Protein AF-A0A1G4BSD9-F1 (afdb_monomer_lite)

InterPro domains:
  IPR000210 BTB/POZ domain [PF00651] (3-92)
  IPR000210 BTB/POZ domain [PS50097] (11-78)
  IPR000210 BTB/POZ domain [SM00225] (11-116)
  IPR011333 SKP1/BTB/POZ domain superfamily [G3DSA:3.30.710.10] (1-138)
  IPR011333 SKP1/BTB/POZ domain superfamily [SSF54695] (1-108)

Structure (mmCIF, N/CA/C/O backbone):
data_AF-A0A1G4BSD9-F1
#
_en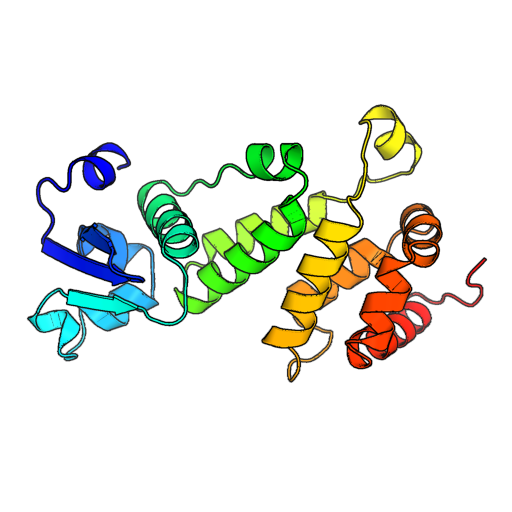try.id   AF-A0A1G4BSD9-F1
#
loop_
_atom_site.group_PDB
_atom_site.id
_atom_site.type_symbol
_atom_site.label_atom_id
_atom_site.label_alt_id
_atom_site.label_comp_id
_atom_site.label_asym_id
_atom_site.label_entity_id
_atom_site.label_seq_id
_atom_site.pdbx_PDB_ins_code
_atom_site.Cartn_x
_atom_site.Cartn_y
_atom_site.Cartn_z
_atom_site.occupancy
_atom_site.B_iso_or_equiv
_atom_site.auth_seq_id
_atom_site.auth_comp_id
_atom_site.auth_asym_id
_atom_site.auth_atom_id
_atom_site.pdbx_PDB_model_num
ATOM 1 N N . MET A 1 1 ? -21.141 1.748 6.789 1.00 79.69 1 MET A N 1
ATOM 2 C CA . MET A 1 1 ? -20.719 1.933 8.198 1.00 79.69 1 MET A CA 1
ATOM 3 C C . MET A 1 1 ? -19.874 3.198 8.429 1.00 79.69 1 MET A C 1
ATOM 5 O O . MET A 1 1 ? -19.519 3.467 9.568 1.00 79.69 1 MET A O 1
ATOM 9 N N . SER A 1 2 ? -19.626 4.048 7.419 1.00 85.25 2 SER A N 1
ATOM 10 C CA . SER A 1 2 ? -18.841 5.292 7.577 1.00 85.25 2 SER A CA 1
ATOM 11 C C . SER A 1 2 ? -19.393 6.268 8.628 1.00 85.25 2 SER A C 1
ATOM 13 O O . SER A 1 2 ? -18.622 6.965 9.279 1.00 85.25 2 SER A O 1
ATOM 15 N N . ARG A 1 3 ? -20.718 6.305 8.831 1.00 91.25 3 ARG A N 1
ATOM 16 C CA . ARG A 1 3 ? -21.355 7.108 9.892 1.00 91.25 3 ARG A CA 1
ATOM 17 C C . ARG A 1 3 ? -20.951 6.651 11.298 1.00 91.25 3 ARG A C 1
ATOM 19 O O . ARG A 1 3 ? -20.664 7.501 12.132 1.00 91.25 3 ARG A O 1
ATOM 26 N N . LEU A 1 4 ? -20.881 5.338 11.540 1.00 93.38 4 LEU A N 1
ATOM 27 C CA . LEU A 1 4 ? -20.472 4.781 12.835 1.00 93.38 4 LEU A CA 1
ATOM 28 C C . LEU A 1 4 ? -19.032 5.177 13.162 1.00 93.38 4 LEU A C 1
ATOM 30 O O . LEU A 1 4 ? -18.797 5.727 14.229 1.00 93.38 4 LEU A O 1
ATOM 34 N N . LEU A 1 5 ? -18.112 5.020 12.202 1.00 94.38 5 LEU A N 1
ATOM 35 C CA . LEU A 1 5 ? -16.714 5.437 12.354 1.00 94.38 5 LEU A CA 1
ATOM 36 C C . LEU A 1 5 ? -16.578 6.922 12.719 1.00 94.38 5 LEU A C 1
ATOM 38 O O . LEU A 1 5 ? -15.832 7.268 13.625 1.00 94.38 5 LEU A O 1
ATOM 42 N N . LYS A 1 6 ? -17.303 7.804 12.021 1.00 93.25 6 LYS A N 1
ATOM 43 C CA . LYS A 1 6 ? -17.223 9.254 12.261 1.00 93.25 6 LYS A CA 1
ATOM 44 C C . LYS A 1 6 ? -17.826 9.670 13.601 1.00 93.25 6 LYS A C 1
ATOM 46 O O . LYS A 1 6 ? -17.332 10.598 14.225 1.00 93.25 6 LYS A O 1
ATOM 51 N N . SER A 1 7 ? -18.926 9.033 13.995 1.00 93.25 7 SER A N 1
ATOM 52 C CA . SER A 1 7 ? -19.680 9.423 15.190 1.00 93.25 7 SER A CA 1
ATOM 53 C C . SER A 1 7 ? -19.164 8.785 16.481 1.00 93.25 7 SER A C 1
ATOM 55 O O . SER A 1 7 ? -19.343 9.362 17.547 1.00 93.25 7 SER A O 1
ATOM 57 N N . GLY A 1 8 ? -18.573 7.587 16.403 1.00 92.88 8 GLY A N 1
ATOM 58 C CA . GLY A 1 8 ? -18.211 6.777 17.569 1.00 92.88 8 GLY A CA 1
ATOM 59 C C . GLY A 1 8 ? -19.406 6.268 18.387 1.00 92.88 8 GLY A C 1
ATOM 60 O O . GLY A 1 8 ? -19.213 5.709 19.461 1.00 92.88 8 GLY A O 1
ATOM 61 N N . VAL A 1 9 ? -20.646 6.467 17.926 1.00 94.56 9 VAL A N 1
ATOM 62 C CA . VAL A 1 9 ? -21.839 6.039 18.668 1.00 94.56 9 VAL A CA 1
ATOM 63 C C . VAL A 1 9 ? -21.874 4.514 18.737 1.00 94.56 9 VAL A C 1
ATOM 65 O O . VAL A 1 9 ? -21.801 3.868 17.699 1.00 94.56 9 VAL A O 1
ATOM 68 N N . PHE A 1 10 ? -22.046 3.975 19.950 1.00 94.81 10 PHE A N 1
ATOM 69 C CA . PHE A 1 10 ? -21.975 2.543 20.285 1.00 94.81 10 PHE A CA 1
ATOM 70 C C . PHE A 1 10 ? -20.578 1.911 20.182 1.00 94.81 10 PHE A C 1
ATOM 72 O O . PHE A 1 10 ? -20.471 0.688 20.110 1.00 94.81 10 PHE A O 1
ATOM 79 N N . SER A 1 11 ? -19.509 2.713 20.218 1.00 96.44 11 SER A N 1
ATOM 80 C CA . SER A 1 11 ? -18.152 2.178 20.326 1.00 96.44 11 SER A CA 1
ATOM 81 C C . SER A 1 11 ? -17.949 1.408 21.633 1.00 96.44 11 SER A C 1
ATOM 83 O O . SER A 1 11 ? -18.285 1.913 22.706 1.00 96.44 11 SER A O 1
ATOM 85 N N . ASP A 1 12 ? -17.324 0.243 21.546 1.00 95.19 12 ASP A N 1
ATOM 86 C CA . ASP A 1 12 ? -17.017 -0.673 22.650 1.00 95.19 12 ASP A CA 1
ATOM 87 C C . ASP A 1 12 ? -15.518 -1.039 22.712 1.00 95.19 12 ASP A C 1
ATOM 89 O O . ASP A 1 12 ? -15.106 -1.870 23.525 1.00 95.19 12 ASP A O 1
ATOM 93 N N . CYS A 1 13 ? -14.688 -0.414 21.870 1.00 96.25 13 CYS A N 1
ATOM 94 C CA . CYS A 1 13 ? -13.233 -0.484 21.949 1.00 96.25 13 CYS A CA 1
ATOM 95 C C . CYS A 1 13 ? -12.551 0.815 21.500 1.00 96.25 13 CYS A C 1
ATOM 97 O O . CYS A 1 13 ? -13.124 1.638 20.781 1.00 96.25 13 CYS A O 1
ATOM 99 N N . GLU A 1 14 ? -11.285 0.958 21.872 1.00 97.25 14 GLU A N 1
ATOM 100 C CA . GLU A 1 14 ? -10.400 2.040 21.469 1.00 97.25 14 GLU A CA 1
ATOM 101 C C . GLU A 1 14 ? -9.138 1.483 20.805 1.00 97.25 14 GLU A C 1
ATOM 103 O O . GLU A 1 14 ? -8.542 0.515 21.275 1.00 97.25 14 GLU A O 1
ATOM 108 N N . VAL A 1 15 ? -8.708 2.124 19.721 1.00 97.75 15 VAL A N 1
ATOM 109 C CA . VAL A 1 15 ? -7.372 1.928 19.144 1.00 97.75 15 VAL A CA 1
ATOM 110 C C . VAL A 1 15 ? -6.586 3.213 19.356 1.00 97.75 15 VAL A C 1
ATOM 112 O O . VAL A 1 15 ? -7.135 4.297 19.162 1.00 97.75 15 VAL A O 1
ATOM 115 N N . LYS A 1 16 ? -5.325 3.109 19.771 1.00 97.62 16 LYS A N 1
ATOM 116 C CA . LYS A 1 16 ? -4.428 4.239 20.035 1.00 97.62 16 LYS A CA 1
ATOM 117 C C . LYS A 1 16 ? -3.189 4.129 19.164 1.00 97.62 16 LYS A C 1
ATOM 119 O O . LYS A 1 16 ? -2.616 3.052 19.048 1.00 97.62 16 LYS A O 1
ATOM 124 N N . CYS A 1 17 ? -2.792 5.232 18.547 1.00 97.62 17 CYS A N 1
ATOM 125 C CA . CYS A 1 17 ? -1.607 5.303 17.701 1.00 97.62 17 CYS A CA 1
ATOM 126 C C . CYS A 1 17 ? -1.180 6.762 17.542 1.00 97.62 17 CYS A C 1
ATOM 128 O O . CYS A 1 17 ? -2.023 7.613 17.253 1.00 97.62 17 CYS A O 1
ATOM 130 N N . ASP A 1 18 ? 0.111 7.046 17.730 1.00 94.31 18 ASP A N 1
ATOM 131 C CA . ASP A 1 18 ? 0.707 8.372 17.495 1.00 94.31 18 ASP A CA 1
ATOM 132 C C . ASP A 1 18 ? -0.090 9.519 18.164 1.00 94.31 18 ASP A C 1
ATOM 134 O O . ASP A 1 18 ? -0.495 10.504 17.543 1.00 94.31 18 ASP A O 1
ATOM 138 N N . GLY A 1 19 ? -0.432 9.326 19.446 1.00 93.75 19 GLY A N 1
ATOM 139 C CA . GLY A 1 19 ? -1.197 10.285 20.256 1.00 93.75 19 GLY A CA 1
ATOM 140 C C . GLY A 1 19 ? -2.679 10.444 19.883 1.00 93.75 19 GLY A C 1
ATOM 141 O O . GLY A 1 19 ? -3.399 11.186 20.551 1.00 93.75 19 GLY A O 1
ATOM 142 N N . LYS A 1 20 ? -3.164 9.753 18.846 1.00 96.94 20 LYS A N 1
ATOM 143 C CA . LYS A 1 20 ? -4.571 9.740 18.438 1.00 96.94 20 LYS A CA 1
ATOM 144 C C . LYS A 1 20 ? -5.282 8.501 18.981 1.00 96.94 20 LYS A C 1
ATOM 146 O O . LYS A 1 20 ? -4.724 7.406 18.999 1.00 96.94 20 LYS A O 1
ATOM 151 N N . THR A 1 21 ? -6.541 8.684 19.376 1.00 97.56 21 THR A N 1
ATOM 152 C CA . THR A 1 21 ? -7.431 7.609 19.834 1.00 97.56 21 THR A CA 1
ATOM 153 C C . THR A 1 21 ? -8.655 7.535 18.929 1.00 97.56 21 THR A C 1
ATOM 155 O O . THR A 1 21 ? -9.342 8.537 18.719 1.00 97.56 21 THR A O 1
ATOM 158 N N . TRP A 1 22 ? -8.956 6.344 18.420 1.00 97.94 22 TRP A N 1
ATOM 159 C CA . TRP A 1 22 ? -10.163 6.050 17.655 1.00 97.94 22 TRP A CA 1
ATOM 160 C C . TRP A 1 22 ? -11.125 5.239 18.516 1.00 97.94 22 TRP A C 1
ATOM 162 O O . TRP A 1 22 ? -10.763 4.170 19.002 1.00 97.94 22 TRP A O 1
ATOM 172 N N . LYS A 1 23 ? -12.366 5.714 18.647 1.00 97.56 23 LYS A N 1
ATOM 173 C CA . LYS A 1 23 ? -13.469 4.968 19.265 1.00 97.56 23 LYS A CA 1
ATOM 174 C C . LYS A 1 23 ? -14.151 4.102 18.211 1.00 97.56 23 LYS A C 1
ATOM 176 O O . LYS A 1 23 ? -14.692 4.628 17.238 1.00 97.56 23 LYS A O 1
ATOM 181 N N . LEU A 1 24 ? -14.076 2.784 18.369 1.00 97.88 24 LEU A N 1
ATOM 182 C CA . LEU A 1 24 ? -14.398 1.797 17.337 1.00 97.88 24 LEU A CA 1
ATOM 183 C C . LEU A 1 24 ? -15.318 0.689 17.872 1.00 97.88 24 LEU A C 1
ATOM 185 O O . LEU A 1 24 ? -15.672 0.673 19.047 1.00 97.88 24 LEU A O 1
ATOM 189 N N . HIS A 1 25 ? -15.724 -0.211 16.975 1.00 97.06 25 HIS A N 1
ATOM 190 C CA . HIS A 1 25 ? -16.672 -1.285 17.247 1.00 97.06 25 HIS A CA 1
ATOM 191 C C . HIS A 1 25 ? -15.974 -2.636 17.078 1.00 97.06 25 HIS A C 1
ATOM 193 O O . HIS A 1 25 ? -15.567 -2.971 15.957 1.00 97.06 25 HIS A O 1
ATOM 199 N N . LYS A 1 26 ? -15.880 -3.428 18.150 1.00 95.50 26 LYS A N 1
ATOM 200 C CA . LYS A 1 26 ? -15.270 -4.766 18.147 1.00 95.50 26 LYS A CA 1
ATOM 201 C C . LYS A 1 26 ? -15.898 -5.643 17.074 1.00 95.50 26 LYS A C 1
ATOM 203 O O . LYS A 1 26 ? -15.182 -6.261 16.296 1.00 95.50 26 LYS A O 1
ATOM 208 N N . SER A 1 27 ? -17.226 -5.629 16.961 1.00 95.25 27 SER A N 1
ATOM 209 C CA . SER A 1 27 ? -17.955 -6.422 15.961 1.00 95.25 27 SER A CA 1
ATOM 210 C C . SER A 1 27 ? -17.513 -6.131 14.523 1.00 95.25 27 SER A C 1
ATOM 212 O O . SER A 1 27 ? -17.395 -7.053 13.724 1.00 95.25 27 SER A O 1
ATOM 214 N N . ILE A 1 28 ? -17.208 -4.875 14.186 1.00 97.06 28 ILE A N 1
ATOM 215 C CA . ILE A 1 28 ? -16.737 -4.504 12.846 1.00 97.06 28 ILE A CA 1
ATOM 216 C C . ILE A 1 28 ? -15.266 -4.888 12.671 1.00 97.06 28 ILE A C 1
ATOM 218 O O . ILE A 1 28 ? -14.915 -5.483 11.652 1.00 97.06 28 ILE A O 1
ATOM 222 N N . LEU A 1 29 ? -14.413 -4.562 13.648 1.00 97.38 29 LEU A N 1
ATOM 223 C CA . LEU A 1 29 ? -12.977 -4.836 13.570 1.00 97.38 29 LEU A CA 1
ATOM 224 C C . LEU A 1 29 ? -12.690 -6.340 13.499 1.00 97.38 29 LEU A C 1
ATOM 226 O O . LEU A 1 29 ? -12.010 -6.785 12.580 1.00 97.38 29 LEU A O 1
ATOM 230 N N . CYS A 1 30 ? -13.249 -7.125 14.421 1.00 95.94 30 CYS A N 1
ATOM 231 C CA . CYS A 1 30 ? -12.976 -8.555 14.544 1.00 95.94 30 CYS A CA 1
ATOM 232 C C . CYS A 1 30 ? -13.477 -9.364 13.341 1.00 95.94 30 CYS A C 1
ATOM 234 O O . CYS A 1 30 ? -12.818 -10.306 12.918 1.00 95.94 30 CYS A O 1
ATOM 236 N N . ILE A 1 31 ? -14.607 -8.985 12.733 1.00 96.38 31 ILE A N 1
ATOM 237 C CA . ILE A 1 31 ? -15.106 -9.674 11.529 1.00 96.38 31 ILE A CA 1
ATOM 238 C C . ILE A 1 31 ? -14.189 -9.428 10.325 1.00 96.38 31 ILE A C 1
ATOM 240 O O . ILE A 1 31 ? -14.105 -10.259 9.423 1.00 96.38 31 ILE A O 1
ATOM 244 N N . ARG A 1 32 ? -13.525 -8.269 10.272 1.00 97.38 32 ARG A N 1
ATOM 245 C CA . ARG A 1 32 ? -12.854 -7.783 9.059 1.00 97.38 32 ARG A CA 1
ATOM 246 C C . ARG A 1 32 ? -11.334 -7.728 9.143 1.00 97.38 32 ARG A C 1
ATOM 248 O O . ARG A 1 32 ? -10.705 -7.399 8.142 1.00 97.38 32 ARG A O 1
ATOM 255 N N . SER A 1 33 ? -10.760 -8.044 10.297 1.00 98.12 33 SER A N 1
ATOM 256 C CA . SER A 1 33 ? -9.322 -8.091 10.534 1.00 98.12 33 SER A CA 1
ATOM 257 C C . SER A 1 33 ? -8.998 -9.245 11.472 1.00 98.12 33 SER A C 1
ATOM 259 O O . SER A 1 33 ? -9.419 -9.261 12.632 1.00 98.12 33 SER A O 1
ATOM 261 N N . GLY A 1 34 ? -8.200 -10.196 10.980 1.00 97.19 34 GLY A N 1
ATOM 262 C CA . GLY A 1 34 ? -7.718 -11.311 11.798 1.00 97.19 34 GLY A CA 1
ATOM 263 C C . GLY A 1 34 ? -6.854 -10.847 12.975 1.00 97.19 34 GLY A C 1
ATOM 264 O O . GLY A 1 34 ? -6.913 -11.447 14.051 1.00 97.19 34 GLY A O 1
ATOM 265 N N . TYR A 1 35 ? -6.113 -9.746 12.802 1.00 96.56 35 TYR A N 1
ATOM 266 C CA . TYR A 1 35 ? -5.323 -9.120 13.862 1.00 96.56 35 TYR A CA 1
ATOM 267 C C . TYR A 1 35 ? -6.225 -8.631 14.998 1.00 96.56 35 TYR A C 1
ATOM 269 O O . TYR A 1 35 ? -6.085 -9.074 16.137 1.00 96.56 35 TYR A O 1
ATOM 277 N N . PHE A 1 36 ? -7.212 -7.780 14.690 1.00 96.88 36 PHE A N 1
ATOM 278 C CA . PHE A 1 36 ? -8.095 -7.237 15.722 1.00 96.88 36 PHE A CA 1
ATOM 279 C C . PHE A 1 36 ? -8.978 -8.305 16.356 1.00 96.88 36 PHE A C 1
ATOM 281 O O . PHE A 1 36 ? -9.200 -8.239 17.561 1.00 96.88 36 PHE A O 1
ATOM 288 N N . ASN A 1 37 ? -9.419 -9.311 15.592 1.00 95.94 37 ASN A N 1
ATOM 289 C CA . ASN A 1 37 ? -10.083 -10.481 16.163 1.00 95.94 37 ASN A CA 1
ATOM 290 C C . ASN A 1 37 ? -9.197 -11.119 17.235 1.00 95.94 37 ASN A C 1
ATOM 292 O O . ASN A 1 37 ? -9.596 -11.253 18.387 1.00 95.94 37 ASN A O 1
ATOM 296 N N . SER A 1 38 ? -7.943 -11.402 16.881 1.00 92.75 38 SER A N 1
ATOM 297 C CA . SER A 1 38 ? -6.996 -12.043 17.786 1.00 92.75 38 SER A CA 1
ATOM 298 C C . SER A 1 38 ? -6.700 -11.211 19.035 1.00 92.75 38 SER A C 1
ATOM 300 O O . SER A 1 38 ? -6.589 -11.784 20.115 1.00 92.75 38 SER A O 1
ATOM 302 N N . CYS A 1 39 ? -6.607 -9.885 18.923 1.00 91.12 39 CYS A N 1
ATOM 303 C CA . CYS A 1 39 ? -6.363 -9.003 20.068 1.00 91.12 39 CYS A CA 1
ATOM 304 C C . CYS A 1 39 ? -7.597 -8.832 20.967 1.00 91.12 39 CYS A C 1
ATOM 306 O O . CYS A 1 39 ? -7.466 -8.781 22.187 1.00 91.12 39 CYS A O 1
ATOM 308 N N . LEU A 1 40 ? -8.794 -8.723 20.383 1.00 92.06 40 LEU A N 1
ATOM 309 C CA . LEU A 1 40 ? -9.994 -8.268 21.095 1.00 92.06 40 LEU A CA 1
ATOM 310 C C . LEU A 1 40 ? -10.919 -9.394 21.571 1.00 92.06 40 LEU A C 1
ATOM 312 O O . LEU A 1 40 ? -11.789 -9.125 22.402 1.00 92.06 40 LEU A O 1
ATOM 316 N N . THR A 1 41 ? -10.775 -10.624 21.064 1.00 84.94 41 THR A N 1
ATOM 317 C CA . THR A 1 41 ? -11.626 -11.764 21.466 1.00 84.94 41 THR A CA 1
ATOM 318 C C . THR A 1 41 ? -10.900 -12.825 22.283 1.00 84.94 41 THR A C 1
ATOM 320 O O . THR A 1 41 ? -11.546 -13.613 22.969 1.00 84.94 41 THR A O 1
ATOM 323 N N . ASN A 1 42 ? -9.572 -12.875 22.217 1.00 71.88 42 ASN A N 1
ATOM 324 C CA . ASN A 1 42 ? -8.783 -13.852 22.961 1.00 71.88 42 ASN A CA 1
ATOM 325 C C . ASN A 1 42 ? -8.454 -13.337 24.376 1.00 71.88 42 ASN A C 1
ATOM 327 O O . ASN A 1 42 ? -8.706 -12.182 24.712 1.00 71.88 42 ASN A O 1
ATOM 331 N N . GLY A 1 43 ? -7.856 -14.189 25.216 1.00 70.38 43 GLY A N 1
ATOM 332 C CA . GLY A 1 43 ? -7.529 -13.894 26.622 1.00 70.38 43 GLY A CA 1
ATOM 333 C C . GLY A 1 43 ? -6.453 -12.823 26.870 1.00 70.38 43 GLY A C 1
ATOM 334 O O . GLY A 1 43 ? -5.931 -12.746 27.983 1.00 70.38 43 GLY A O 1
ATOM 335 N N . TRP A 1 44 ? -6.115 -12.020 25.862 1.00 76.38 44 TRP A N 1
ATOM 336 C CA . TRP A 1 44 ? -5.148 -10.933 25.965 1.00 76.38 44 TRP A CA 1
ATOM 337 C C . TRP A 1 44 ? -5.719 -9.755 26.774 1.00 76.38 44 TRP A C 1
ATOM 339 O O . TRP A 1 44 ? -6.944 -9.580 26.836 1.00 76.38 44 TRP A O 1
ATOM 349 N N . PRO A 1 45 ? -4.863 -8.943 27.426 1.00 79.88 45 PRO A N 1
ATOM 350 C CA . PRO A 1 45 ? -5.299 -7.766 28.177 1.00 79.88 45 PRO A CA 1
ATOM 351 C C . PRO A 1 45 ? -6.213 -6.838 27.369 1.00 79.88 45 PRO A C 1
ATOM 353 O O . PRO A 1 45 ? -7.214 -6.357 27.894 1.00 79.88 45 PRO A O 1
ATOM 356 N N . GLU A 1 46 ? -5.922 -6.658 26.084 1.00 82.75 46 GLU A N 1
ATOM 357 C CA . GLU A 1 46 ? -6.656 -5.826 25.133 1.00 82.75 46 GLU A CA 1
ATOM 358 C C . GLU A 1 46 ? -8.099 -6.302 24.933 1.00 82.75 46 GLU A C 1
ATOM 360 O O . GLU A 1 46 ? -9.009 -5.484 24.808 1.00 82.75 46 GLU A O 1
ATOM 365 N N . GLY A 1 47 ? -8.349 -7.614 24.972 1.00 75.88 47 GLY A N 1
ATOM 366 C CA . GLY A 1 47 ? -9.702 -8.169 24.913 1.00 75.88 47 GLY A CA 1
ATOM 367 C C . GLY A 1 47 ? -10.547 -7.762 26.121 1.00 75.88 47 GLY A C 1
ATOM 368 O O . GLY A 1 47 ? -11.727 -7.423 25.972 1.00 75.88 47 GLY A O 1
ATOM 369 N N . LYS A 1 48 ? -9.917 -7.710 27.304 1.00 79.50 48 LYS A N 1
ATOM 370 C CA . LYS A 1 48 ? -10.550 -7.306 28.570 1.00 79.50 48 LYS A CA 1
ATOM 371 C C . LYS A 1 48 ? -10.729 -5.794 28.673 1.00 79.50 48 LYS A C 1
ATOM 373 O O . LYS A 1 48 ? -11.796 -5.343 29.074 1.00 79.50 48 LYS A O 1
ATOM 378 N N . THR A 1 49 ? -9.707 -5.016 28.320 1.00 87.44 49 THR A N 1
ATOM 379 C CA . THR A 1 49 ? -9.743 -3.546 28.410 1.00 87.44 49 THR A CA 1
ATOM 380 C C . THR A 1 49 ? -10.493 -2.909 27.245 1.00 87.44 49 THR A C 1
ATOM 382 O O . THR A 1 49 ? -10.989 -1.795 27.374 1.00 87.44 49 THR A O 1
ATOM 385 N N . GLY A 1 50 ? -10.567 -3.594 26.102 1.00 89.00 50 GLY A N 1
ATOM 386 C CA . GLY A 1 50 ? -11.042 -3.023 24.847 1.00 89.00 50 GLY A CA 1
ATOM 387 C C . GLY A 1 50 ? -10.102 -1.965 24.270 1.00 89.00 50 GLY A C 1
ATOM 388 O O . GLY A 1 50 ? -10.534 -1.229 23.394 1.00 89.00 50 GLY A O 1
ATOM 389 N N . CYS A 1 51 ? -8.859 -1.852 24.741 1.00 93.94 51 CYS A N 1
ATOM 390 C CA . CYS A 1 51 ? -7.901 -0.845 24.288 1.00 93.94 51 CYS A CA 1
ATOM 391 C C . CYS A 1 51 ? -6.716 -1.523 23.597 1.00 93.94 51 CYS A C 1
ATOM 393 O O . CYS A 1 51 ? -6.036 -2.328 24.224 1.00 93.94 51 CYS A O 1
ATOM 395 N N . VAL A 1 52 ? -6.452 -1.170 22.338 1.00 95.69 52 VAL A N 1
ATOM 396 C CA . VAL A 1 52 ? -5.312 -1.668 21.551 1.00 95.69 52 VAL A CA 1
ATOM 397 C C . VAL A 1 52 ? -4.378 -0.506 21.237 1.00 95.69 52 VAL A C 1
ATOM 399 O O . VAL A 1 52 ? -4.817 0.511 20.700 1.00 95.69 52 VAL A O 1
ATOM 402 N N . GLU A 1 53 ? -3.093 -0.649 21.543 1.00 95.81 53 GLU A N 1
ATOM 403 C CA . GLU A 1 53 ? -2.070 0.349 21.225 1.00 95.81 53 GLU A CA 1
ATOM 404 C C . GLU A 1 53 ? -1.192 -0.123 20.060 1.00 95.81 53 GLU A C 1
ATOM 406 O O . GLU A 1 53 ? -0.695 -1.246 20.054 1.00 95.81 53 GLU A O 1
ATOM 411 N N . ILE A 1 54 ? -1.018 0.742 19.060 1.00 96.31 54 ILE A N 1
ATOM 412 C CA . ILE A 1 54 ? -0.252 0.482 17.841 1.00 96.31 54 ILE A CA 1
ATOM 413 C C . ILE A 1 54 ? 0.855 1.527 17.715 1.00 96.31 54 ILE A C 1
ATOM 415 O O . ILE A 1 54 ? 0.585 2.723 17.597 1.00 96.31 54 ILE A O 1
ATOM 419 N N . THR A 1 55 ? 2.103 1.066 17.686 1.00 95.62 55 THR A N 1
ATOM 420 C CA . THR A 1 55 ? 3.300 1.926 17.645 1.00 95.62 55 THR A CA 1
ATOM 421 C C . THR A 1 55 ? 4.083 1.837 16.334 1.00 95.62 55 THR A C 1
ATOM 423 O O . THR A 1 55 ? 4.925 2.688 16.072 1.00 95.62 55 THR A O 1
ATOM 426 N N . LEU A 1 56 ? 3.808 0.829 15.499 1.00 94.25 56 LEU A N 1
ATOM 427 C CA . LEU A 1 56 ? 4.555 0.562 14.261 1.00 94.25 56 LEU A CA 1
ATOM 428 C C . LEU A 1 56 ? 4.129 1.429 13.068 1.00 94.25 56 LEU A C 1
ATOM 430 O O . LEU A 1 56 ? 4.843 1.486 12.072 1.00 94.25 56 LEU A O 1
ATOM 434 N N . PHE A 1 57 ? 2.971 2.082 13.151 1.00 96.06 57 PHE A N 1
ATOM 435 C CA . PHE A 1 57 ? 2.381 2.833 12.044 1.00 96.06 57 PHE A CA 1
ATOM 436 C C . PHE A 1 57 ? 2.107 4.277 12.441 1.00 96.06 57 PHE A C 1
ATOM 438 O O . PHE A 1 57 ? 2.033 4.611 13.621 1.00 96.06 57 PHE A O 1
ATOM 445 N N . THR A 1 58 ? 1.943 5.142 11.445 1.00 96.50 58 THR A N 1
ATOM 446 C CA . THR A 1 58 ? 1.538 6.532 11.664 1.00 96.50 58 THR A CA 1
ATOM 447 C C . THR A 1 58 ? 0.025 6.644 11.831 1.00 96.50 58 THR A C 1
ATOM 449 O O . THR A 1 58 ? -0.744 5.793 11.371 1.00 96.50 58 THR A O 1
ATOM 452 N N . LYS A 1 59 ? -0.441 7.760 12.403 1.00 96.88 59 LYS A N 1
ATOM 453 C CA . LYS A 1 59 ? -1.881 8.059 12.472 1.00 96.88 59 LYS A CA 1
ATOM 454 C C . LYS A 1 59 ? -2.581 8.053 11.108 1.00 96.88 59 LYS A C 1
ATOM 456 O O . LYS A 1 59 ? -3.747 7.682 11.033 1.00 96.88 59 LYS A O 1
ATOM 461 N N . GLU A 1 60 ? -1.883 8.450 10.043 1.00 95.88 60 GLU A N 1
ATOM 462 C CA . GLU A 1 60 ? -2.429 8.479 8.681 1.00 95.88 60 GLU A CA 1
ATOM 463 C C . GLU A 1 60 ? -2.631 7.062 8.133 1.00 95.88 60 GLU A C 1
ATOM 465 O O . GLU A 1 60 ? -3.707 6.734 7.637 1.00 95.88 60 GLU A O 1
ATOM 470 N N . GLN A 1 61 ? -1.634 6.195 8.307 1.00 96.94 61 GLN A N 1
ATOM 471 C CA . GLN A 1 61 ? -1.734 4.780 7.950 1.00 96.94 61 GLN A CA 1
ATOM 472 C C . GLN A 1 61 ? -2.857 4.084 8.729 1.00 96.94 61 GLN A C 1
ATOM 474 O O . GLN A 1 61 ? -3.638 3.320 8.156 1.00 96.94 61 GLN A O 1
ATOM 479 N N . MET A 1 62 ? -2.994 4.407 10.020 1.00 98.00 62 MET A N 1
ATOM 480 C CA . MET A 1 62 ? -4.098 3.912 10.841 1.00 98.00 62 MET A CA 1
ATOM 481 C C . MET A 1 62 ? -5.459 4.422 10.357 1.00 98.00 62 MET A C 1
ATOM 483 O O . MET A 1 62 ? -6.413 3.647 10.291 1.00 98.00 62 MET A O 1
ATOM 487 N N . ASP A 1 63 ? -5.564 5.689 9.948 1.00 97.19 63 ASP A N 1
ATOM 488 C CA . ASP A 1 63 ? -6.789 6.221 9.347 1.00 97.19 63 ASP A CA 1
ATOM 489 C C . ASP A 1 63 ? -7.172 5.471 8.063 1.00 97.19 63 ASP A C 1
ATOM 491 O O . ASP A 1 63 ? -8.358 5.188 7.863 1.00 97.19 63 ASP A O 1
ATOM 495 N N . TRP A 1 64 ? -6.203 5.102 7.217 1.00 97.69 64 TRP A N 1
ATOM 496 C CA . TRP A 1 64 ? -6.456 4.326 5.999 1.00 97.69 64 TRP A CA 1
ATOM 497 C C . TRP A 1 64 ? -7.010 2.936 6.304 1.00 97.69 64 TRP A C 1
ATOM 499 O O . TRP A 1 64 ? -8.089 2.595 5.814 1.00 97.69 64 TRP A O 1
ATOM 509 N N . ILE A 1 65 ? -6.317 2.147 7.133 1.00 98.31 65 ILE A N 1
ATOM 510 C CA . ILE A 1 65 ? -6.727 0.764 7.417 1.00 98.31 65 ILE A CA 1
ATOM 511 C C . ILE A 1 65 ? -8.051 0.712 8.184 1.00 98.31 65 ILE A C 1
ATOM 513 O O . ILE A 1 65 ? -8.925 -0.084 7.841 1.00 98.31 65 ILE A O 1
ATOM 517 N N . ILE A 1 66 ? -8.270 1.610 9.151 1.00 98.19 66 ILE A N 1
ATOM 518 C CA . ILE A 1 66 ? -9.540 1.693 9.886 1.00 98.19 66 ILE A CA 1
ATOM 519 C C . ILE A 1 66 ? -10.670 2.100 8.934 1.00 98.19 66 ILE A C 1
ATOM 521 O O . ILE A 1 66 ? -11.734 1.478 8.930 1.00 98.19 66 ILE A O 1
ATOM 525 N N . SER A 1 67 ? -10.454 3.104 8.081 1.00 97.56 67 SER A N 1
ATOM 526 C CA . SER A 1 67 ? -11.465 3.512 7.099 1.00 97.56 67 SER A CA 1
ATOM 527 C C . SER A 1 67 ? -11.797 2.381 6.130 1.00 97.56 67 SER A C 1
ATOM 529 O O . SER A 1 67 ? -12.977 2.145 5.846 1.00 97.56 67 SER A O 1
ATOM 531 N N . TYR A 1 68 ? -10.789 1.639 5.668 1.00 98.19 68 TYR A N 1
ATOM 532 C CA . TYR A 1 68 ? -10.989 0.485 4.801 1.00 98.19 68 TYR A CA 1
ATOM 533 C C . TYR A 1 68 ? -11.756 -0.630 5.517 1.00 98.19 68 TYR A C 1
ATOM 535 O O . TYR A 1 68 ? -12.724 -1.143 4.965 1.00 98.19 68 TYR A O 1
ATOM 543 N N . ILE A 1 69 ? -11.435 -0.947 6.774 1.00 98.19 69 ILE A N 1
ATOM 544 C CA . ILE A 1 69 ? -12.187 -1.931 7.567 1.00 98.19 69 ILE A CA 1
ATOM 545 C C . ILE A 1 69 ? -13.679 -1.556 7.645 1.00 98.19 69 ILE A C 1
ATOM 547 O O . ILE A 1 69 ? -14.542 -2.412 7.470 1.00 98.19 69 ILE A O 1
ATOM 551 N N . TYR A 1 70 ? -14.018 -0.278 7.817 1.00 97.69 70 TYR A N 1
ATOM 552 C CA . TYR A 1 70 ? -15.419 0.155 7.915 1.00 97.69 70 TYR A CA 1
ATOM 553 C C . TYR A 1 70 ? -16.151 0.273 6.576 1.00 97.69 70 TYR A C 1
ATOM 555 O O . TYR A 1 70 ? -17.386 0.258 6.538 1.00 97.69 70 TYR A O 1
ATOM 563 N N . THR A 1 71 ? -15.436 0.496 5.479 1.00 96.31 71 THR A N 1
ATOM 564 C CA . THR A 1 71 ? -16.065 0.879 4.204 1.00 96.31 71 THR A CA 1
ATOM 565 C C . THR A 1 71 ? -15.807 -0.098 3.069 1.00 96.31 71 THR A C 1
ATOM 567 O O . THR A 1 71 ? -16.580 -0.106 2.113 1.00 96.31 71 THR A O 1
ATOM 570 N N . GLY A 1 72 ? -14.765 -0.922 3.181 1.00 96.19 72 GLY A N 1
ATOM 571 C CA . GLY A 1 72 ? -14.248 -1.788 2.125 1.00 96.19 72 GLY A CA 1
ATOM 572 C C . GLY A 1 72 ? -13.727 -1.018 0.914 1.00 96.19 72 GLY A C 1
ATOM 573 O O . GLY A 1 72 ? -13.763 -1.555 -0.186 1.00 96.19 72 GLY A O 1
ATOM 574 N N . LYS A 1 73 ? -13.364 0.262 1.070 1.00 94.75 73 LYS A N 1
ATOM 575 C CA . LYS A 1 73 ? -12.976 1.137 -0.040 1.00 94.75 73 LYS A CA 1
ATOM 576 C C . LYS A 1 73 ? -11.754 1.971 0.316 1.00 94.75 73 LYS A C 1
ATOM 578 O O . LYS A 1 73 ? -11.650 2.480 1.430 1.00 94.75 73 LYS A O 1
ATOM 583 N N . PHE A 1 74 ? -10.887 2.158 -0.672 1.00 95.25 74 PHE A N 1
ATOM 584 C CA . PHE A 1 74 ? -9.785 3.111 -0.651 1.00 95.25 74 PHE A CA 1
ATOM 585 C C . PHE A 1 74 ? -9.798 3.929 -1.950 1.00 95.25 74 PHE A C 1
ATOM 587 O O . PHE A 1 74 ? -10.078 3.389 -3.022 1.00 95.25 74 PHE A O 1
ATOM 594 N N . ASP A 1 75 ? -9.533 5.231 -1.855 1.00 92.62 75 ASP A N 1
ATOM 595 C CA . ASP A 1 75 ? -9.542 6.150 -2.998 1.00 92.62 75 ASP A CA 1
ATOM 596 C C . ASP A 1 75 ? -8.160 6.196 -3.664 1.00 92.62 75 ASP A C 1
ATOM 598 O O . ASP A 1 75 ? -7.351 7.088 -3.414 1.00 92.62 75 ASP A O 1
ATOM 602 N N . PHE A 1 76 ? -7.874 5.197 -4.499 1.00 89.94 76 PHE A N 1
ATOM 603 C CA . PHE A 1 76 ? -6.610 5.120 -5.235 1.00 89.94 76 PHE A CA 1
ATOM 604 C C . PHE A 1 76 ? -6.430 6.270 -6.235 1.00 89.94 76 PHE A C 1
ATOM 606 O O . PHE A 1 76 ? -5.299 6.705 -6.459 1.00 89.94 76 PHE A O 1
ATOM 613 N N . ASP A 1 77 ? -7.521 6.785 -6.805 1.00 88.50 77 ASP A N 1
ATOM 614 C CA . ASP A 1 77 ? -7.478 7.817 -7.845 1.00 88.50 77 ASP A CA 1
ATOM 615 C C . ASP A 1 77 ? -6.922 9.131 -7.290 1.00 88.50 77 ASP A C 1
ATOM 617 O O . ASP A 1 77 ? -6.119 9.806 -7.939 1.00 88.50 77 ASP A O 1
ATOM 621 N N . ARG A 1 78 ? -7.263 9.471 -6.042 1.00 90.00 78 ARG A N 1
ATOM 622 C CA . ARG A 1 78 ? -6.669 10.621 -5.351 1.00 90.00 78 ARG A CA 1
ATOM 623 C C . ARG A 1 78 ? -5.145 10.519 -5.248 1.00 90.00 78 ARG A C 1
ATOM 625 O O . ARG A 1 78 ? -4.455 11.506 -5.492 1.00 90.00 78 ARG A O 1
ATOM 632 N N . HIS A 1 79 ? -4.616 9.349 -4.897 1.00 88.06 79 HIS A N 1
ATOM 633 C CA . HIS A 1 79 ? -3.169 9.139 -4.756 1.00 88.06 79 HIS A CA 1
ATOM 634 C C . HIS A 1 79 ? -2.459 9.070 -6.111 1.00 88.06 79 HIS A C 1
ATOM 636 O O . HIS A 1 79 ? -1.339 9.562 -6.247 1.00 88.06 79 HIS A O 1
ATOM 642 N N . TYR A 1 80 ? -3.138 8.546 -7.132 1.00 82.81 80 TYR A N 1
ATOM 643 C CA . TYR A 1 80 ? -2.676 8.612 -8.514 1.00 82.81 80 TYR A CA 1
ATOM 644 C C . TYR A 1 80 ? -2.493 10.062 -8.973 1.00 82.81 80 TYR A C 1
ATOM 646 O O . TYR A 1 80 ? -1.414 10.440 -9.424 1.00 82.81 80 TYR A O 1
ATOM 654 N N . ASN A 1 81 ? -3.505 10.906 -8.767 1.00 83.81 81 ASN A N 1
ATOM 655 C CA . ASN A 1 81 ? -3.457 12.316 -9.159 1.00 83.81 81 ASN A CA 1
ATOM 656 C C . ASN A 1 81 ? -2.393 13.115 -8.390 1.00 83.81 81 ASN A C 1
ATOM 658 O O . ASN A 1 81 ? -1.798 14.041 -8.938 1.00 83.81 81 ASN A O 1
ATOM 662 N N . ASN A 1 82 ? -2.118 12.729 -7.143 1.00 85.62 82 ASN A N 1
ATOM 663 C CA . ASN A 1 82 ? -1.088 13.345 -6.306 1.00 85.62 82 ASN A CA 1
ATOM 664 C C . ASN A 1 82 ? 0.324 12.792 -6.551 1.00 85.62 82 ASN A C 1
ATOM 666 O O . ASN A 1 82 ? 1.251 13.230 -5.873 1.00 85.62 82 ASN A O 1
ATOM 670 N N . LYS A 1 83 ? 0.497 11.858 -7.498 1.00 89.06 83 LYS A N 1
ATOM 671 C CA . LYS A 1 83 ? 1.786 11.225 -7.824 1.00 89.06 83 LYS A CA 1
ATOM 672 C C . LYS A 1 83 ? 2.439 10.523 -6.626 1.00 89.06 83 LYS A C 1
ATOM 674 O O . LYS A 1 83 ? 3.642 10.619 -6.425 1.00 89.06 83 LYS A O 1
ATOM 679 N N . THR A 1 84 ? 1.639 9.839 -5.814 1.00 92.88 84 THR A N 1
ATOM 680 C CA . THR A 1 84 ? 2.111 9.047 -4.660 1.00 92.88 84 THR A CA 1
ATOM 681 C C . THR A 1 84 ? 1.554 7.624 -4.662 1.00 92.88 84 THR A C 1
ATOM 683 O O . THR A 1 84 ? 1.577 6.929 -3.646 1.00 92.88 84 THR A O 1
ATOM 686 N N . PHE A 1 85 ? 0.994 7.193 -5.794 1.00 94.94 85 PHE A N 1
ATOM 687 C CA . PHE A 1 85 ? 0.256 5.944 -5.904 1.00 94.94 85 PHE A CA 1
ATOM 688 C C . PHE A 1 85 ? 1.101 4.720 -5.555 1.00 94.94 85 PHE A C 1
ATOM 690 O O . PHE A 1 85 ? 0.631 3.893 -4.779 1.00 94.94 85 PHE A O 1
ATOM 697 N N . LEU A 1 86 ? 2.313 4.581 -6.100 1.00 96.38 86 LEU A N 1
ATOM 698 C CA . LEU A 1 86 ? 3.119 3.377 -5.892 1.00 96.38 86 LEU A CA 1
ATOM 699 C C . LEU A 1 86 ? 3.558 3.258 -4.441 1.00 96.38 86 LEU A C 1
ATOM 701 O O . LEU A 1 86 ? 3.407 2.194 -3.841 1.00 96.38 86 LEU A O 1
ATOM 705 N N . HIS A 1 87 ? 4.055 4.348 -3.860 1.00 96.31 87 HIS A N 1
ATOM 706 C CA . HIS A 1 87 ? 4.474 4.348 -2.468 1.00 96.31 87 HIS A CA 1
ATOM 707 C C . HIS A 1 87 ? 3.288 4.074 -1.533 1.00 96.31 87 HIS A C 1
ATOM 709 O O . HIS A 1 87 ? 3.382 3.206 -0.665 1.00 96.31 87 HIS A O 1
ATOM 715 N N . THR A 1 88 ? 2.140 4.727 -1.755 1.00 96.62 88 THR A N 1
ATOM 716 C CA . THR A 1 88 ? 0.919 4.464 -0.977 1.00 96.62 88 THR A CA 1
ATOM 717 C C . THR A 1 88 ? 0.417 3.030 -1.164 1.00 96.62 88 THR A C 1
ATOM 719 O O . THR A 1 88 ? 0.014 2.404 -0.188 1.00 96.62 88 THR A O 1
ATOM 722 N N . ALA A 1 89 ? 0.461 2.475 -2.377 1.00 97.00 89 ALA A N 1
ATOM 723 C CA 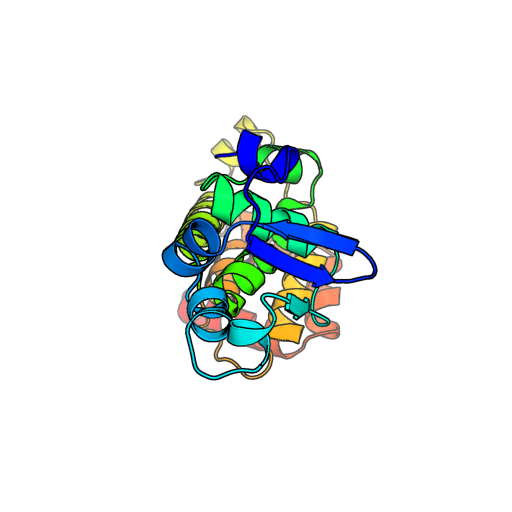. ALA A 1 89 ? 0.044 1.100 -2.642 1.00 97.00 89 ALA A CA 1
ATOM 724 C C . ALA A 1 89 ? 0.880 0.100 -1.832 1.00 97.00 89 ALA A C 1
ATOM 726 O O . ALA A 1 89 ? 0.314 -0.753 -1.153 1.00 97.00 89 ALA A O 1
ATOM 727 N N . VAL A 1 90 ? 2.208 0.248 -1.818 1.00 97.00 90 VAL A N 1
ATOM 728 C CA . VAL A 1 90 ? 3.091 -0.602 -1.000 1.00 97.00 90 VAL A CA 1
ATOM 729 C C . VAL A 1 90 ? 2.735 -0.487 0.484 1.00 97.00 90 VAL A C 1
ATOM 731 O O . VAL A 1 90 ? 2.547 -1.508 1.139 1.00 97.00 90 VAL A O 1
ATOM 734 N N . GLN A 1 91 ? 2.558 0.733 1.005 1.00 97.19 91 GLN A N 1
ATOM 735 C CA . GLN A 1 91 ? 2.159 0.946 2.402 1.00 97.19 91 GLN A CA 1
ATOM 736 C C . GLN A 1 91 ? 0.813 0.282 2.733 1.00 97.19 91 GLN A C 1
ATOM 738 O O . GLN A 1 91 ? 0.677 -0.338 3.786 1.00 97.19 91 GLN A O 1
ATOM 743 N N . LEU A 1 92 ? -0.181 0.387 1.846 1.00 97.62 92 LEU A N 1
ATOM 744 C CA . LEU A 1 92 ? -1.493 -0.239 2.028 1.00 97.62 92 LEU A CA 1
ATOM 745 C C . LEU A 1 92 ? -1.425 -1.759 2.004 1.00 97.62 92 LEU A C 1
ATOM 747 O O . LEU A 1 92 ? -2.115 -2.396 2.795 1.00 97.62 92 LEU A O 1
ATOM 751 N N . TRP A 1 93 ? -0.606 -2.336 1.125 1.00 97.75 93 TRP A N 1
ATOM 752 C CA . TRP A 1 93 ? -0.410 -3.779 1.104 1.00 97.75 93 TRP A CA 1
ATOM 753 C C . TRP A 1 93 ? 0.219 -4.252 2.416 1.00 97.75 93 TRP A C 1
ATOM 755 O O . TRP A 1 93 ? -0.306 -5.179 3.024 1.00 97.75 93 TRP A O 1
ATOM 765 N N . THR A 1 94 ? 1.259 -3.563 2.906 1.00 96.31 94 THR A N 1
ATOM 766 C CA . THR A 1 94 ? 1.896 -3.866 4.201 1.00 96.31 94 THR A CA 1
ATOM 767 C C . THR A 1 94 ? 0.905 -3.752 5.363 1.00 96.31 94 THR A C 1
ATOM 769 O O . THR A 1 94 ? 0.895 -4.602 6.250 1.00 96.31 94 THR A O 1
ATOM 772 N N . LEU A 1 95 ? 0.025 -2.743 5.356 1.00 97.88 95 LEU A N 1
ATOM 773 C CA . LEU A 1 95 ? -1.055 -2.628 6.343 1.00 97.88 95 LEU A CA 1
ATOM 774 C C . LEU A 1 95 ? -2.049 -3.789 6.233 1.00 97.88 95 LEU A C 1
ATOM 776 O O . LEU A 1 95 ? -2.441 -4.360 7.247 1.00 97.88 95 LEU A O 1
ATOM 780 N N . GLY A 1 96 ? -2.468 -4.137 5.016 1.00 98.00 96 GLY A N 1
ATOM 781 C CA . GLY A 1 96 ? -3.375 -5.255 4.771 1.00 98.00 96 GLY A CA 1
ATOM 782 C C . GLY A 1 96 ? -2.802 -6.577 5.274 1.00 98.00 96 GLY A C 1
ATOM 783 O O . GLY A 1 96 ? -3.515 -7.327 5.937 1.00 98.00 96 GLY A O 1
ATOM 784 N N . ASP A 1 97 ? -1.517 -6.818 5.030 1.00 96.50 97 ASP A N 1
ATOM 785 C CA . ASP A 1 97 ? -0.811 -8.014 5.481 1.00 96.50 97 ASP A CA 1
ATOM 786 C C . ASP A 1 97 ? -0.700 -8.041 7.013 1.00 96.50 97 ASP A C 1
ATOM 788 O O . ASP A 1 97 ? -1.190 -8.969 7.654 1.00 96.50 97 ASP A O 1
ATOM 792 N N . TYR A 1 98 ? -0.200 -6.963 7.628 1.00 96.62 98 TYR A N 1
ATOM 793 C CA . TYR A 1 98 ? -0.047 -6.871 9.084 1.00 96.62 98 TYR A CA 1
ATOM 794 C C . TYR A 1 98 ? -1.379 -7.023 9.835 1.00 96.62 98 TYR A C 1
ATOM 796 O O . TYR A 1 98 ? -1.482 -7.772 10.807 1.00 96.62 98 TYR A O 1
ATOM 804 N N . PHE A 1 99 ? -2.423 -6.317 9.389 1.00 98.00 99 PHE A N 1
ATOM 805 C CA . PHE A 1 99 ? -3.740 -6.358 10.029 1.00 98.00 99 PHE A CA 1
ATOM 806 C C . PHE A 1 99 ? -4.591 -7.554 9.576 1.00 98.00 99 PHE A C 1
ATOM 808 O O . PHE A 1 99 ? -5.740 -7.686 10.014 1.00 98.00 99 PHE A O 1
ATOM 815 N N . LEU A 1 100 ? -4.049 -8.443 8.737 1.00 97.94 100 LEU A N 1
ATOM 816 C CA . LEU A 1 100 ? -4.733 -9.619 8.200 1.00 97.94 100 LEU A CA 1
ATOM 817 C C . LEU A 1 100 ? -6.071 -9.255 7.529 1.00 97.94 100 LEU A C 1
ATOM 819 O O . LEU A 1 100 ? -7.115 -9.855 7.800 1.00 97.94 100 LEU A O 1
ATOM 823 N N . VAL A 1 101 ? -6.042 -8.232 6.673 1.00 98.31 101 VAL A N 1
ATOM 824 C CA . VAL A 1 101 ? -7.163 -7.734 5.863 1.00 98.31 101 VAL A CA 1
ATOM 825 C C . VAL A 1 101 ? -6.905 -8.097 4.398 1.00 98.31 101 VAL A C 1
ATOM 827 O O . VAL A 1 101 ? -6.548 -7.249 3.582 1.00 98.31 101 VAL A O 1
ATOM 830 N N . ARG A 1 102 ? -7.093 -9.377 4.052 1.00 96.94 102 ARG A N 1
ATOM 831 C CA . ARG A 1 102 ? -6.703 -9.927 2.739 1.00 96.94 102 ARG A CA 1
ATOM 832 C C . ARG A 1 102 ? -7.306 -9.180 1.545 1.00 96.94 102 ARG A C 1
ATOM 834 O O . ARG A 1 102 ? -6.594 -8.917 0.585 1.00 96.94 102 ARG A O 1
ATOM 841 N N . ASN A 1 103 ? -8.566 -8.754 1.643 1.00 97.19 103 ASN A N 1
ATOM 842 C CA . ASN A 1 103 ? -9.222 -7.997 0.572 1.00 97.19 103 ASN A CA 1
ATOM 843 C C . ASN A 1 103 ? -8.477 -6.696 0.220 1.00 97.19 103 ASN A C 1
ATOM 845 O O . ASN A 1 103 ? -8.481 -6.298 -0.939 1.00 97.19 103 ASN A O 1
ATOM 849 N N . LEU A 1 104 ? -7.825 -6.044 1.195 1.00 97.81 104 LEU A N 1
ATOM 850 C CA . LEU A 1 104 ? -7.014 -4.857 0.918 1.00 97.81 104 LEU A CA 1
ATOM 851 C C . LEU A 1 104 ? -5.763 -5.227 0.115 1.00 97.81 104 LEU A C 1
ATOM 853 O O . LEU A 1 104 ? -5.430 -4.526 -0.836 1.00 97.81 104 LEU A O 1
ATOM 857 N N . CYS A 1 105 ? -5.091 -6.325 0.473 1.00 97.44 105 CYS A N 1
ATOM 858 C CA . CYS A 1 105 ? -3.953 -6.834 -0.293 1.00 97.44 105 CYS A CA 1
ATOM 859 C C . CYS A 1 105 ? -4.367 -7.147 -1.734 1.00 97.44 105 CYS A C 1
ATOM 861 O O . CYS A 1 105 ? -3.723 -6.664 -2.660 1.00 97.44 105 CYS A O 1
ATOM 863 N N . ASP A 1 106 ? -5.474 -7.870 -1.921 1.00 96.44 106 ASP A N 1
ATOM 864 C CA . ASP A 1 106 ? -5.973 -8.248 -3.246 1.00 96.44 106 ASP A CA 1
ATOM 865 C C . ASP A 1 106 ? -6.357 -7.013 -4.087 1.00 96.44 106 ASP A C 1
ATOM 867 O O . ASP A 1 106 ? -6.020 -6.933 -5.271 1.00 96.44 106 ASP A O 1
ATOM 871 N N . ASP A 1 107 ? -7.003 -6.009 -3.479 1.00 96.69 107 ASP A N 1
ATOM 872 C CA . ASP A 1 107 ? -7.322 -4.738 -4.140 1.00 96.69 107 ASP A CA 1
ATOM 873 C C . ASP A 1 107 ? -6.049 -4.011 -4.601 1.00 96.69 107 ASP A C 1
ATOM 875 O O . ASP A 1 107 ? -5.985 -3.518 -5.732 1.00 96.69 107 ASP A O 1
ATOM 879 N N . VAL A 1 108 ? -5.023 -3.950 -3.746 1.00 97.00 108 VAL A N 1
ATOM 880 C CA . VAL A 1 108 ? -3.737 -3.323 -4.077 1.00 97.00 108 VAL A CA 1
ATOM 881 C C . VAL A 1 108 ? -3.015 -4.093 -5.184 1.00 97.00 108 VAL A C 1
ATOM 883 O O . VAL A 1 108 ? -2.572 -3.479 -6.153 1.00 97.00 108 VAL A O 1
ATOM 886 N N . GLU A 1 109 ? -2.928 -5.419 -5.085 1.00 95.25 109 GLU A N 1
ATOM 887 C CA . GLU A 1 109 ? -2.322 -6.290 -6.102 1.00 95.25 109 GLU A CA 1
ATOM 888 C C . GLU A 1 109 ? -3.022 -6.112 -7.464 1.00 95.25 109 GLU A C 1
ATOM 890 O O . GLU A 1 109 ? -2.375 -5.926 -8.502 1.00 95.25 109 GLU A O 1
ATOM 895 N N . CYS A 1 110 ? -4.358 -6.052 -7.473 1.00 94.88 110 CYS A N 1
ATOM 896 C CA . CYS A 1 110 ? -5.140 -5.780 -8.678 1.00 94.88 110 CYS A CA 1
ATOM 897 C C . CYS A 1 110 ? -4.846 -4.388 -9.264 1.00 94.88 110 CYS A C 1
ATOM 899 O O . CYS A 1 110 ? -4.835 -4.213 -10.485 1.00 94.88 110 CYS A O 1
ATOM 901 N N . ARG A 1 111 ? -4.629 -3.375 -8.420 1.00 94.44 111 ARG A N 1
ATOM 902 C CA . ARG A 1 111 ? -4.326 -2.007 -8.865 1.00 94.44 111 ARG A CA 1
ATOM 903 C C . ARG A 1 111 ? -2.896 -1.872 -9.384 1.00 94.44 111 ARG A C 1
ATOM 905 O O . ARG A 1 111 ? -2.706 -1.224 -10.409 1.00 94.44 111 ARG A O 1
ATOM 912 N N . LEU A 1 112 ? -1.921 -2.504 -8.733 1.00 93.88 112 LEU A N 1
ATOM 913 C CA . LEU A 1 112 ? -0.522 -2.526 -9.171 1.00 93.88 112 LEU A CA 1
ATOM 914 C C . LEU A 1 112 ? -0.375 -3.219 -10.529 1.00 93.88 112 LEU A C 1
ATOM 916 O O . LEU A 1 112 ? 0.210 -2.644 -11.448 1.00 93.88 112 LEU A O 1
ATOM 920 N N . SER A 1 113 ? -0.990 -4.390 -10.698 1.00 91.56 113 SER A N 1
ATOM 921 C CA . SER A 1 113 ? -0.920 -5.141 -11.959 1.00 91.56 113 SER A CA 1
ATOM 922 C C . SER A 1 113 ? -1.587 -4.406 -13.133 1.00 91.56 113 SER A C 1
ATOM 924 O O . SER A 1 113 ? -1.167 -4.543 -14.285 1.00 91.56 113 SER A O 1
ATOM 926 N N . ALA A 1 114 ? -2.594 -3.569 -12.858 1.00 90.75 114 ALA A N 1
ATOM 927 C CA . ALA A 1 114 ? -3.266 -2.733 -13.853 1.00 90.75 114 ALA A CA 1
ATOM 928 C C . ALA A 1 114 ? -2.614 -1.352 -14.069 1.00 90.75 114 ALA A C 1
ATOM 930 O O . ALA A 1 114 ? -3.054 -0.616 -14.959 1.00 90.75 114 ALA A O 1
ATOM 931 N N . PHE A 1 115 ? -1.597 -0.984 -13.280 1.00 91.19 115 PHE A N 1
ATOM 932 C CA . PHE A 1 115 ? -1.033 0.367 -13.271 1.00 91.19 115 PHE A CA 1
ATOM 933 C C . PHE A 1 115 ? -0.312 0.716 -14.576 1.00 91.19 115 PHE A C 1
ATOM 935 O O . PHE A 1 115 ? -0.505 1.803 -15.122 1.00 91.19 115 PHE A O 1
ATOM 942 N N . ILE A 1 116 ? 0.499 -0.207 -15.105 1.00 89.31 116 ILE A N 1
ATOM 943 C CA . ILE A 1 116 ? 1.250 0.034 -16.341 1.00 89.31 116 ILE A CA 1
ATOM 944 C C . ILE A 1 116 ? 0.348 -0.169 -17.569 1.00 89.31 116 ILE A C 1
ATOM 946 O O . ILE A 1 116 ? -0.208 -1.256 -17.758 1.00 89.31 116 ILE A O 1
ATOM 950 N N . PRO A 1 117 ? 0.240 0.835 -18.464 1.00 90.69 117 PRO A N 1
ATOM 951 C CA . PRO A 1 117 ? -0.503 0.711 -19.711 1.00 90.69 117 PRO A CA 1
ATOM 952 C C . PRO A 1 117 ? -0.068 -0.490 -20.557 1.00 90.69 117 PRO A C 1
ATOM 954 O O . PRO A 1 117 ? 1.106 -0.855 -20.634 1.00 90.69 117 PRO A O 1
ATOM 957 N N . ARG A 1 118 ? -1.020 -1.081 -21.284 1.00 89.12 118 ARG A N 1
ATOM 958 C CA . ARG A 1 118 ? -0.762 -2.294 -22.084 1.00 89.12 118 ARG A CA 1
ATOM 959 C C . ARG A 1 118 ? 0.259 -2.071 -23.208 1.00 89.12 118 ARG A C 1
ATOM 961 O O . ARG A 1 118 ? 0.950 -3.011 -23.594 1.00 89.12 118 ARG A O 1
ATOM 968 N N . SER A 1 119 ? 0.359 -0.848 -23.730 1.00 91.56 119 SER A N 1
ATOM 969 C CA . SER A 1 119 ? 1.284 -0.460 -24.800 1.00 91.56 119 SER A CA 1
ATOM 970 C C . SER A 1 119 ? 1.698 1.009 -24.682 1.00 91.56 119 SER A C 1
ATOM 972 O O . SER A 1 119 ? 1.015 1.797 -24.027 1.00 91.56 119 SER A O 1
ATOM 974 N N . LEU A 1 120 ? 2.779 1.390 -25.374 1.00 89.19 120 LEU A N 1
ATOM 975 C CA . LEU A 1 120 ? 3.239 2.781 -25.439 1.00 89.19 120 LEU A CA 1
ATOM 976 C C . LEU A 1 120 ? 2.162 3.721 -26.006 1.00 89.19 120 LEU A C 1
ATOM 978 O O . LEU A 1 120 ? 1.929 4.786 -25.449 1.00 89.19 120 LEU A O 1
ATOM 982 N N . ASN A 1 121 ? 1.441 3.303 -27.052 1.00 92.44 121 ASN A N 1
ATOM 983 C CA . ASN A 1 121 ? 0.346 4.101 -27.615 1.00 92.44 121 ASN A CA 1
ATOM 984 C C . ASN A 1 121 ? -0.760 4.342 -26.580 1.00 92.44 121 ASN A C 1
ATOM 986 O O . ASN A 1 121 ? -1.275 5.449 -26.472 1.00 92.44 121 ASN A O 1
ATOM 990 N N . ASN A 1 122 ? -1.106 3.326 -25.781 1.00 91.81 122 ASN A N 1
ATOM 991 C CA . ASN A 1 122 ? -2.087 3.484 -24.711 1.00 91.81 122 ASN A CA 1
ATOM 992 C C . ASN A 1 122 ? -1.577 4.402 -23.589 1.00 91.81 122 ASN A C 1
ATOM 994 O O . ASN A 1 122 ? -2.364 5.178 -23.055 1.00 91.81 122 ASN A O 1
ATOM 998 N N . ALA A 1 123 ? -0.282 4.340 -23.266 1.00 89.56 123 ALA A N 1
ATOM 999 C CA . ALA A 1 123 ? 0.346 5.246 -22.310 1.00 89.56 123 ALA A CA 1
ATOM 1000 C C . ALA A 1 123 ? 0.254 6.706 -22.779 1.00 89.56 123 ALA A C 1
ATOM 1002 O O . ALA A 1 123 ? -0.209 7.556 -22.025 1.00 89.56 123 ALA A O 1
ATOM 1003 N N . ILE A 1 124 ? 0.601 6.974 -24.043 1.00 89.69 124 ILE A N 1
ATOM 1004 C CA . ILE A 1 124 ? 0.533 8.313 -24.648 1.00 89.69 124 ILE A CA 1
ATOM 1005 C C . ILE A 1 124 ? -0.909 8.834 -24.653 1.00 89.69 124 ILE A C 1
ATOM 1007 O O . ILE A 1 124 ? -1.159 9.939 -24.184 1.00 89.69 124 ILE A O 1
ATOM 1011 N N . LEU A 1 125 ? -1.870 8.026 -25.117 1.00 92.38 125 LEU A N 1
ATOM 1012 C CA . LEU A 1 125 ? -3.286 8.412 -25.173 1.00 92.38 125 LEU A CA 1
ATOM 1013 C C . LEU A 1 125 ? -3.875 8.754 -23.799 1.00 92.38 125 LEU A C 1
ATOM 1015 O O . LEU A 1 125 ? -4.769 9.589 -23.707 1.00 92.38 125 LEU A O 1
ATOM 1019 N N . ARG A 1 126 ? -3.397 8.100 -22.735 1.00 87.50 126 ARG A N 1
ATOM 1020 C CA . ARG A 1 126 ? -3.854 8.326 -21.357 1.00 87.50 126 ARG A CA 1
ATOM 1021 C C . ARG A 1 126 ? -3.064 9.406 -20.620 1.00 87.50 126 ARG A C 1
ATOM 1023 O O . ARG A 1 126 ? -3.355 9.647 -19.454 1.00 87.50 126 ARG A O 1
ATOM 1030 N N . GLY A 1 127 ? -2.051 10.004 -21.252 1.00 85.94 127 GLY A N 1
ATOM 1031 C CA . GLY A 1 127 ? -1.122 10.904 -20.567 1.00 85.94 127 GLY A CA 1
ATOM 1032 C C . GLY A 1 127 ? -0.426 10.229 -19.381 1.00 85.94 127 GLY A C 1
ATOM 1033 O O . GLY A 1 127 ? -0.189 10.870 -18.362 1.00 85.94 127 GLY A O 1
ATOM 1034 N N . PHE A 1 128 ? -0.161 8.921 -19.475 1.00 86.81 128 PHE A N 1
ATOM 1035 C CA . PHE A 1 128 ? 0.470 8.172 -18.395 1.00 86.81 128 PHE A CA 1
ATOM 1036 C C . PHE A 1 128 ? 1.884 8.697 -18.149 1.00 86.81 128 PHE A C 1
ATOM 1038 O O . PHE A 1 128 ? 2.710 8.740 -19.064 1.00 86.81 128 PHE A O 1
ATOM 1045 N N . GLN A 1 129 ? 2.170 9.022 -16.893 1.00 80.88 129 GLN A N 1
ATOM 1046 C CA . GLN A 1 129 ? 3.494 9.403 -16.439 1.00 80.88 129 GLN A CA 1
ATOM 1047 C C . GLN A 1 129 ? 3.814 8.624 -15.167 1.00 80.88 129 GLN A C 1
ATOM 1049 O O . GLN A 1 129 ? 3.098 8.729 -14.173 1.00 80.88 129 GLN A O 1
ATOM 1054 N N . LEU A 1 130 ? 4.901 7.854 -15.202 1.00 88.69 130 LEU A N 1
ATOM 1055 C CA . LEU A 1 130 ? 5.486 7.296 -13.991 1.00 88.69 130 LEU A CA 1
ATOM 1056 C C . LEU A 1 130 ? 6.248 8.417 -13.282 1.00 88.69 130 LEU A C 1
ATOM 1058 O O . LEU A 1 130 ? 7.182 8.982 -13.854 1.00 88.69 130 LEU A O 1
ATOM 1062 N N . ASP A 1 131 ? 5.841 8.753 -12.061 1.00 94.19 131 ASP A N 1
ATOM 1063 C CA . ASP A 1 131 ? 6.606 9.678 -11.235 1.00 94.19 131 ASP A CA 1
ATOM 1064 C C . ASP A 1 131 ? 7.846 8.965 -10.680 1.00 94.19 131 ASP A C 1
ATOM 1066 O O . ASP A 1 131 ? 7.745 7.925 -10.026 1.00 94.19 131 ASP A O 1
ATOM 1070 N N . ALA A 1 132 ? 9.028 9.498 -10.992 1.00 95.00 132 ALA A N 1
ATOM 1071 C CA . ALA A 1 132 ? 10.287 8.840 -10.665 1.00 95.00 132 ALA A CA 1
ATOM 1072 C C . ALA A 1 132 ? 10.558 8.820 -9.152 1.00 95.00 132 ALA A C 1
ATOM 1074 O O . ALA A 1 132 ? 11.141 7.858 -8.645 1.00 95.00 132 ALA A O 1
ATOM 1075 N N . GLN A 1 133 ? 10.091 9.836 -8.419 1.00 96.38 133 GLN A N 1
ATOM 1076 C CA . GLN A 1 133 ? 10.272 9.911 -6.975 1.00 96.38 133 GLN A CA 1
ATOM 1077 C C . GLN A 1 133 ? 9.304 8.976 -6.247 1.00 96.38 133 GLN A C 1
ATOM 1079 O O . GLN A 1 133 ? 9.716 8.301 -5.304 1.00 96.38 133 GLN A O 1
ATOM 1084 N N . ASP A 1 134 ? 8.054 8.879 -6.702 1.00 96.62 134 ASP A N 1
ATOM 1085 C CA . ASP A 1 134 ? 7.098 7.880 -6.208 1.00 96.62 134 ASP A CA 1
ATOM 1086 C C . ASP A 1 134 ? 7.620 6.455 -6.428 1.00 96.62 134 ASP A C 1
ATOM 1088 O O . ASP A 1 134 ? 7.661 5.645 -5.501 1.00 96.62 134 ASP A O 1
ATOM 1092 N N . TRP A 1 135 ? 8.125 6.176 -7.636 1.00 97.25 135 TRP A N 1
ATOM 1093 C CA . TRP A 1 135 ? 8.763 4.903 -7.965 1.00 97.25 135 TRP A CA 1
ATOM 1094 C C . TRP A 1 135 ? 9.959 4.605 -7.049 1.00 97.25 135 TRP A C 1
ATOM 1096 O O . TRP A 1 135 ? 10.071 3.496 -6.521 1.00 97.25 135 TRP A O 1
ATOM 1106 N N . LEU A 1 136 ? 10.828 5.593 -6.806 1.00 97.88 136 LEU A N 1
ATOM 1107 C CA . LEU A 1 136 ? 11.983 5.445 -5.920 1.00 97.88 136 LEU A CA 1
ATOM 1108 C C . LEU A 1 136 ? 11.559 5.170 -4.475 1.00 97.88 136 LEU A C 1
ATOM 1110 O O . LEU A 1 136 ? 12.127 4.291 -3.827 1.00 97.88 136 LEU A O 1
ATOM 1114 N N . ASN A 1 137 ? 10.569 5.906 -3.971 1.00 97.56 137 ASN A N 1
ATOM 1115 C CA . ASN A 1 137 ? 10.056 5.743 -2.615 1.00 97.56 137 ASN A CA 1
ATOM 1116 C C . ASN A 1 137 ? 9.435 4.352 -2.428 1.00 97.56 137 ASN A C 1
ATOM 1118 O O . ASN A 1 137 ? 9.745 3.675 -1.449 1.00 97.56 137 ASN A O 1
ATOM 1122 N N . ALA A 1 138 ? 8.632 3.894 -3.392 1.00 97.50 138 ALA A N 1
ATOM 1123 C CA . ALA A 1 138 ? 8.068 2.548 -3.396 1.00 97.50 138 ALA A CA 1
ATOM 1124 C C . ALA A 1 138 ? 9.164 1.473 -3.405 1.00 97.50 138 ALA A C 1
ATOM 1126 O O . ALA A 1 138 ? 9.145 0.561 -2.581 1.00 97.50 138 ALA A O 1
ATOM 1127 N N . GLY A 1 139 ? 10.159 1.608 -4.286 1.00 97.25 139 GLY A N 1
ATOM 1128 C CA . GLY A 1 139 ? 11.272 0.668 -4.379 1.00 97.25 139 GLY A CA 1
ATOM 1129 C C . GLY A 1 139 ? 12.095 0.588 -3.093 1.00 97.25 139 GLY A C 1
ATOM 1130 O O . GLY A 1 139 ? 12.410 -0.511 -2.637 1.00 97.25 139 GLY A O 1
ATOM 1131 N N . ARG A 1 140 ? 12.397 1.733 -2.466 1.00 97.19 140 ARG A N 1
ATOM 1132 C CA . ARG A 1 140 ? 13.084 1.780 -1.164 1.00 97.19 140 ARG A CA 1
ATOM 1133 C C . ARG A 1 140 ? 12.292 1.048 -0.094 1.00 97.19 140 ARG A C 1
ATOM 1135 O O . ARG A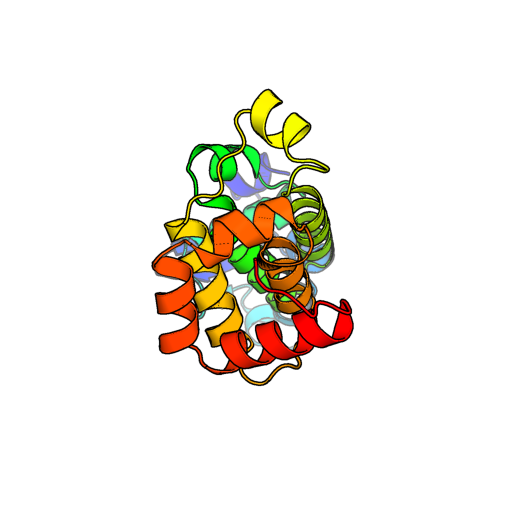 1 140 ? 12.869 0.227 0.609 1.00 97.19 140 ARG A O 1
ATOM 1142 N N . LEU A 1 141 ? 10.991 1.312 -0.002 1.00 95.81 141 LEU A N 1
ATOM 1143 C CA . LEU A 1 141 ? 10.130 0.677 0.988 1.00 95.81 141 LEU A CA 1
ATOM 1144 C C . LEU A 1 141 ? 10.093 -0.847 0.795 1.00 95.81 141 LEU A C 1
ATOM 1146 O O . LEU A 1 141 ? 10.394 -1.588 1.723 1.00 95.81 141 LEU A O 1
ATOM 1150 N N . ILE A 1 142 ? 9.859 -1.321 -0.435 1.00 95.88 142 ILE A N 1
ATOM 1151 C CA . ILE A 1 142 ? 9.833 -2.760 -0.753 1.00 95.88 142 ILE A CA 1
ATOM 1152 C C . ILE A 1 142 ? 11.156 -3.441 -0.380 1.00 95.88 142 ILE A C 1
ATOM 1154 O O . ILE A 1 142 ? 11.167 -4.513 0.227 1.00 95.88 142 ILE A O 1
ATOM 1158 N N . TYR A 1 143 ? 12.285 -2.851 -0.770 1.00 94.88 143 TYR A N 1
ATOM 1159 C CA . TYR A 1 143 ? 13.595 -3.466 -0.563 1.00 94.88 143 TYR A CA 1
ATOM 1160 C C . TYR A 1 143 ? 14.183 -3.234 0.829 1.00 94.88 143 TYR A C 1
ATOM 1162 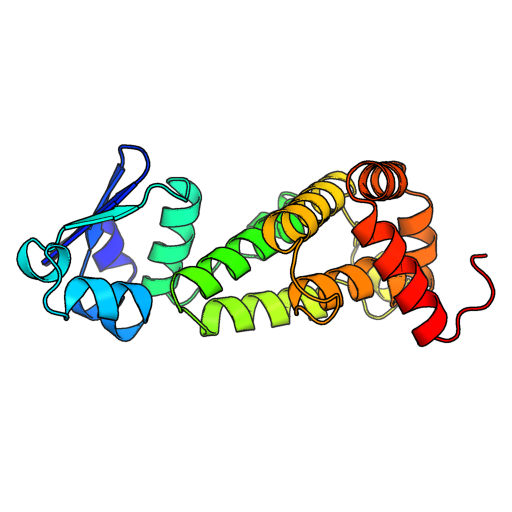O O . TYR A 1 143 ? 15.161 -3.903 1.165 1.00 94.88 143 TYR A O 1
ATOM 1170 N N . THR A 1 144 ? 13.580 -2.361 1.635 1.00 93.50 144 THR A N 1
ATOM 1171 C CA . THR A 1 144 ? 13.869 -2.226 3.067 1.00 93.50 144 THR A CA 1
ATOM 1172 C C . THR A 1 144 ? 13.057 -3.246 3.859 1.00 93.50 144 THR A C 1
ATOM 1174 O O . THR A 1 144 ? 13.642 -4.099 4.525 1.00 93.50 144 THR A O 1
ATOM 1177 N N . ASP A 1 145 ? 11.730 -3.228 3.714 1.00 88.88 145 ASP A N 1
ATOM 1178 C CA . ASP A 1 145 ? 10.808 -4.006 4.552 1.00 88.88 145 ASP A CA 1
ATOM 1179 C C . ASP A 1 145 ? 10.845 -5.503 4.226 1.00 88.88 145 ASP A C 1
ATOM 1181 O O . ASP A 1 145 ? 10.714 -6.349 5.108 1.00 88.88 145 ASP A O 1
ATOM 1185 N N . PHE A 1 146 ? 11.092 -5.851 2.960 1.00 87.44 146 PHE A N 1
ATOM 1186 C CA . PHE A 1 146 ? 11.132 -7.238 2.492 1.00 87.44 146 PHE A CA 1
ATOM 1187 C C . PHE A 1 146 ? 12.550 -7.666 2.093 1.00 87.44 146 PHE A C 1
ATOM 1189 O O . PHE A 1 146 ? 12.742 -8.473 1.177 1.00 87.44 146 PHE A O 1
ATOM 1196 N N . ASN A 1 147 ? 13.579 -7.127 2.753 1.00 78.94 147 ASN A N 1
ATOM 1197 C CA . ASN A 1 147 ? 14.977 -7.386 2.399 1.00 78.94 147 ASN A CA 1
ATOM 1198 C C . ASN A 1 147 ? 15.370 -8.878 2.508 1.00 78.94 147 ASN A C 1
ATOM 1200 O O . ASN A 1 147 ? 16.108 -9.366 1.648 1.00 78.94 147 ASN A O 1
ATOM 1204 N N . VAL A 1 148 ? 14.825 -9.629 3.473 1.00 75.62 148 VAL A N 1
ATOM 1205 C CA . VAL A 1 148 ? 15.100 -11.066 3.675 1.00 75.62 148 VAL A CA 1
ATOM 1206 C C . VAL A 1 148 ? 14.285 -11.942 2.721 1.00 75.62 148 VAL A C 1
ATOM 1208 O O . VAL A 1 148 ? 14.720 -13.030 2.357 1.00 75.62 148 VAL A O 1
ATOM 1211 N N . VAL A 1 149 ? 13.142 -11.455 2.236 1.00 75.25 149 VAL A N 1
ATOM 1212 C CA . VAL A 1 149 ? 12.222 -12.253 1.415 1.00 75.25 149 VAL A CA 1
ATOM 1213 C C . VAL A 1 149 ? 12.772 -12.462 -0.003 1.00 75.25 149 VAL A C 1
ATOM 1215 O O . VAL A 1 149 ? 13.489 -11.605 -0.547 1.00 75.25 149 VAL A O 1
ATOM 1218 N N . ASP A 1 150 ? 12.453 -13.614 -0.598 1.00 69.00 150 ASP A N 1
ATOM 1219 C CA . ASP A 1 150 ? 12.740 -13.943 -2.001 1.00 69.00 150 ASP A CA 1
ATOM 1220 C C . ASP A 1 150 ? 12.121 -12.891 -2.948 1.00 69.00 150 ASP A C 1
ATOM 1222 O O . ASP A 1 150 ? 11.094 -12.277 -2.653 1.00 69.00 150 ASP A O 1
ATOM 1226 N N . SER A 1 151 ? 12.754 -12.696 -4.101 1.00 67.25 151 SER A N 1
ATOM 1227 C CA . SER A 1 151 ? 12.254 -11.971 -5.276 1.00 67.25 151 SER A CA 1
ATOM 1228 C C . SER A 1 151 ? 10.824 -12.361 -5.684 1.00 67.25 151 SER A C 1
ATOM 1230 O O . SER A 1 151 ? 10.100 -11.545 -6.250 1.00 67.25 151 SER A O 1
ATOM 1232 N N . LYS A 1 152 ? 10.384 -13.576 -5.327 1.00 76.12 152 LYS A N 1
ATOM 1233 C CA . LYS A 1 152 ? 9.017 -14.086 -5.529 1.00 76.12 152 LYS A CA 1
ATOM 1234 C C . LYS A 1 152 ? 7.952 -13.437 -4.644 1.00 76.12 152 LYS A C 1
ATOM 1236 O O . LYS A 1 152 ? 6.771 -13.713 -4.835 1.00 76.12 152 LYS A O 1
ATOM 1241 N N . HIS A 1 153 ? 8.334 -12.605 -3.673 1.00 88.81 153 HIS A N 1
ATOM 1242 C CA . HIS A 1 153 ? 7.366 -11.827 -2.903 1.00 88.81 153 HIS A CA 1
ATOM 1243 C C . HIS A 1 153 ? 6.496 -10.985 -3.842 1.00 88.81 153 HIS A C 1
ATOM 1245 O O . HIS A 1 153 ? 7.033 -10.325 -4.733 1.00 88.81 153 HIS A O 1
ATOM 1251 N N . VAL A 1 154 ? 5.176 -10.959 -3.623 1.00 91.25 154 VAL A N 1
ATOM 1252 C CA . VAL A 1 154 ? 4.220 -10.369 -4.578 1.00 91.25 154 VAL A CA 1
ATOM 1253 C C . VAL A 1 154 ? 4.570 -8.919 -4.924 1.00 91.25 154 VAL A C 1
ATOM 1255 O O . VAL A 1 154 ? 4.630 -8.559 -6.095 1.00 91.25 154 VAL A O 1
ATOM 1258 N N . LEU A 1 155 ? 4.947 -8.111 -3.927 1.00 93.69 155 LEU A N 1
ATOM 1259 C CA . LEU A 1 155 ? 5.335 -6.717 -4.153 1.00 93.69 155 LEU A CA 1
ATOM 1260 C C . LEU A 1 155 ? 6.645 -6.570 -4.934 1.00 93.69 155 LEU A C 1
ATOM 1262 O O . LEU A 1 155 ? 6.763 -5.656 -5.747 1.00 93.69 155 LEU A O 1
ATOM 1266 N N . LYS A 1 156 ? 7.622 -7.463 -4.729 1.00 94.06 156 LYS A N 1
ATOM 1267 C CA . LYS A 1 156 ? 8.868 -7.444 -5.511 1.00 94.06 156 LYS A CA 1
ATOM 1268 C C . LYS A 1 156 ? 8.597 -7.844 -6.951 1.00 94.06 156 LYS A C 1
ATOM 1270 O O . LYS A 1 156 ? 9.035 -7.145 -7.860 1.00 94.06 156 LYS A O 1
ATOM 1275 N N . ALA A 1 157 ? 7.837 -8.916 -7.156 1.00 93.06 157 ALA A N 1
ATOM 1276 C CA . ALA A 1 157 ? 7.461 -9.390 -8.480 1.00 93.06 157 ALA A CA 1
ATOM 1277 C C . ALA A 1 157 ? 6.698 -8.312 -9.270 1.00 93.06 157 ALA A C 1
ATOM 1279 O O . ALA A 1 157 ? 7.081 -7.996 -10.399 1.00 93.06 157 ALA A O 1
ATOM 1280 N N . GLU A 1 158 ? 5.685 -7.684 -8.667 1.00 93.94 158 GLU A N 1
ATOM 1281 C CA . GLU A 1 158 ? 4.927 -6.595 -9.294 1.00 93.94 158 GLU A CA 1
ATOM 1282 C C . GLU A 1 158 ? 5.804 -5.370 -9.575 1.00 93.94 158 GLU A C 1
ATOM 1284 O O . GLU A 1 158 ? 5.772 -4.830 -10.681 1.00 93.94 158 GLU A O 1
ATOM 1289 N N . PHE A 1 159 ? 6.665 -4.962 -8.636 1.00 95.50 159 PHE A N 1
ATOM 1290 C CA . PHE A 1 159 ? 7.570 -3.828 -8.841 1.00 95.50 159 PHE A CA 1
ATOM 1291 C C . PHE A 1 159 ? 8.595 -4.086 -9.955 1.00 95.50 159 PHE A C 1
ATOM 1293 O O . PHE A 1 159 ? 8.856 -3.212 -10.787 1.00 95.50 159 PHE A O 1
ATOM 1300 N N . LEU A 1 160 ? 9.142 -5.300 -10.036 1.00 95.12 160 LEU A N 1
ATOM 1301 C CA . LEU A 1 160 ? 10.042 -5.716 -11.111 1.00 95.12 160 LEU A CA 1
ATOM 1302 C C . LEU A 1 160 ? 9.314 -5.795 -12.461 1.00 95.12 160 LEU A C 1
ATOM 1304 O O . LEU A 1 160 ? 9.866 -5.376 -13.479 1.00 95.12 160 LEU A O 1
ATOM 1308 N N . ASN A 1 161 ? 8.072 -6.282 -12.499 1.00 93.25 161 ASN A N 1
ATOM 1309 C CA . ASN A 1 161 ? 7.245 -6.305 -13.710 1.00 93.25 161 ASN A CA 1
ATOM 1310 C C . ASN A 1 161 ? 6.891 -4.897 -14.193 1.00 93.25 161 ASN A C 1
ATOM 1312 O O . ASN A 1 161 ? 7.006 -4.615 -15.388 1.00 93.25 161 ASN A O 1
ATOM 1316 N N . LEU A 1 162 ? 6.541 -4.001 -13.273 1.00 93.19 162 LEU A N 1
ATOM 1317 C CA . LEU A 1 162 ? 6.314 -2.587 -13.546 1.00 93.19 162 LEU A CA 1
ATOM 1318 C C . LEU A 1 162 ? 7.565 -1.928 -14.136 1.00 93.19 162 LEU A C 1
ATOM 1320 O O . LEU A 1 162 ? 7.486 -1.158 -15.095 1.00 93.19 162 LEU A O 1
ATOM 1324 N N . THR A 1 163 ? 8.727 -2.260 -13.577 1.00 94.38 163 THR A N 1
ATOM 1325 C CA . THR A 1 163 ? 9.999 -1.631 -13.934 1.00 94.38 163 THR A CA 1
ATOM 1326 C C . THR A 1 163 ? 10.568 -2.168 -15.249 1.00 94.38 163 THR A C 1
ATOM 1328 O O . THR A 1 163 ? 11.032 -1.386 -16.081 1.00 94.38 163 THR A O 1
ATOM 1331 N N . LEU A 1 164 ? 10.538 -3.488 -15.455 1.00 93.88 164 LEU A N 1
ATOM 1332 C CA . LEU A 1 164 ? 11.285 -4.174 -16.518 1.00 93.88 164 LEU A CA 1
ATOM 1333 C C . LEU A 1 164 ? 10.413 -4.994 -17.476 1.00 93.88 164 LEU A C 1
ATOM 1335 O O . LEU A 1 164 ? 10.856 -5.289 -18.585 1.00 93.88 164 LEU A O 1
ATOM 1339 N N . GLY A 1 165 ? 9.186 -5.349 -17.086 1.00 91.25 165 GLY A N 1
ATOM 1340 C CA . GLY A 1 165 ? 8.376 -6.355 -17.783 1.00 91.25 165 GLY A CA 1
ATOM 1341 C C . GLY A 1 165 ? 7.858 -5.928 -19.159 1.00 91.25 165 GLY A C 1
ATOM 1342 O O . GLY A 1 165 ? 7.560 -6.771 -20.003 1.00 91.25 165 GLY A O 1
ATOM 1343 N N . LYS A 1 166 ? 7.756 -4.622 -19.435 1.00 90.75 166 LYS A N 1
ATOM 1344 C CA . LYS A 1 166 ? 7.418 -4.105 -20.772 1.00 90.75 166 LYS A CA 1
ATOM 1345 C C . LYS A 1 166 ? 8.632 -3.434 -21.395 1.00 90.75 166 LYS A C 1
ATOM 1347 O O . LYS A 1 166 ? 9.203 -2.522 -20.808 1.00 90.75 166 LYS A O 1
ATOM 1352 N N . THR A 1 167 ? 8.964 -3.797 -22.636 1.00 91.12 167 THR A N 1
ATOM 1353 C CA . THR A 1 167 ? 10.126 -3.242 -23.354 1.00 91.12 167 THR A CA 1
ATOM 1354 C C . THR A 1 167 ? 10.140 -1.715 -23.395 1.00 91.12 167 THR A C 1
ATOM 1356 O O . THR A 1 167 ? 11.188 -1.120 -23.165 1.00 91.12 167 THR A O 1
ATOM 1359 N N . TRP A 1 168 ? 8.998 -1.074 -23.661 1.00 89.75 168 TRP A N 1
ATOM 1360 C CA . TRP A 1 168 ? 8.917 0.387 -23.723 1.00 89.75 168 TRP A CA 1
ATOM 1361 C C . TRP A 1 168 ? 9.095 1.035 -22.340 1.00 89.75 168 TRP A C 1
ATOM 1363 O O . TRP A 1 168 ? 9.860 1.986 -22.221 1.00 89.75 168 TRP A O 1
ATOM 1373 N N . ALA A 1 169 ? 8.455 0.488 -21.300 1.00 90.12 169 ALA A N 1
ATOM 1374 C CA . ALA A 1 169 ? 8.542 1.012 -19.937 1.00 90.12 169 ALA A CA 1
ATOM 1375 C C . ALA A 1 169 ? 9.967 0.862 -19.405 1.00 90.12 169 ALA A C 1
ATOM 1377 O O . ALA A 1 169 ? 10.564 1.822 -18.937 1.00 90.12 169 ALA A O 1
ATOM 1378 N N . ARG A 1 170 ? 10.571 -0.309 -19.612 1.00 92.56 170 ARG A N 1
ATOM 1379 C CA . ARG A 1 170 ? 11.962 -0.584 -19.261 1.00 92.56 170 ARG A CA 1
ATOM 1380 C C . ARG A 1 170 ? 12.941 0.422 -19.861 1.00 92.56 170 ARG A C 1
ATOM 1382 O O . ARG A 1 170 ? 13.806 0.910 -19.145 1.00 92.56 170 ARG A O 1
ATOM 1389 N N . LYS A 1 171 ? 12.824 0.736 -21.159 1.00 89.88 171 LYS A N 1
ATOM 1390 C CA . LYS A 1 171 ? 13.716 1.710 -21.818 1.00 89.88 171 LYS A CA 1
ATOM 1391 C C . LYS A 1 171 ? 13.633 3.096 -21.180 1.00 89.88 171 LYS A C 1
ATOM 1393 O O . LYS A 1 171 ? 14.637 3.798 -21.149 1.00 89.88 171 LYS A O 1
ATOM 1398 N N . LEU A 1 172 ? 12.455 3.483 -20.692 1.00 89.06 172 LEU A N 1
ATOM 1399 C CA . LEU A 1 1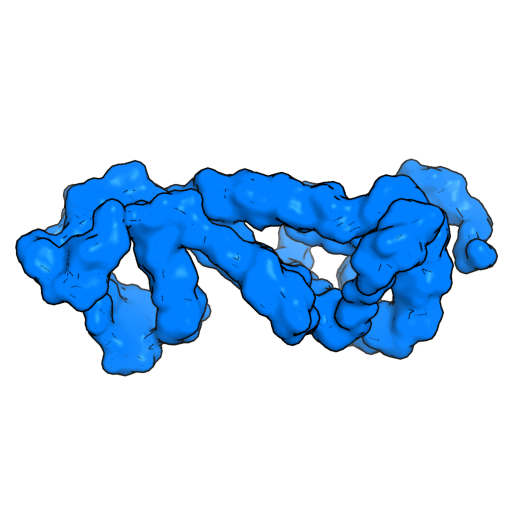72 ? 12.261 4.735 -19.964 1.00 89.06 172 LEU A CA 1
ATOM 1400 C C . LEU A 1 172 ? 12.836 4.631 -18.547 1.00 89.06 172 LEU A C 1
ATOM 1402 O O . LEU A 1 172 ? 13.651 5.460 -18.155 1.00 89.06 172 LEU A O 1
ATOM 1406 N N . ASN A 1 173 ? 12.488 3.568 -17.822 1.00 92.44 173 ASN A N 1
ATOM 1407 C CA . ASN A 1 173 ? 12.847 3.388 -16.419 1.00 92.44 173 ASN A CA 1
ATOM 1408 C C . ASN A 1 173 ? 14.362 3.277 -16.206 1.00 92.44 173 ASN A C 1
ATOM 1410 O O . ASN A 1 173 ? 14.903 3.910 -15.306 1.00 92.44 173 ASN A O 1
ATOM 1414 N N . LEU A 1 174 ? 15.072 2.543 -17.071 1.00 92.50 174 LEU A N 1
ATOM 1415 C CA . LEU A 1 174 ? 16.531 2.390 -16.989 1.00 92.50 174 LEU A CA 1
ATOM 1416 C C . LEU A 1 174 ? 17.301 3.701 -17.223 1.00 92.50 174 LEU A C 1
ATOM 1418 O O . LEU A 1 174 ? 18.486 3.776 -16.904 1.00 92.50 174 LEU A O 1
ATOM 1422 N N . ARG A 1 175 ? 16.653 4.727 -17.788 1.00 91.81 175 ARG A N 1
ATOM 1423 C CA . ARG A 1 175 ? 17.251 6.053 -18.009 1.00 91.81 175 ARG A CA 1
ATOM 1424 C C . ARG A 1 175 ? 17.033 7.008 -16.834 1.00 91.81 175 ARG A C 1
ATOM 1426 O O . ARG A 1 175 ? 17.643 8.074 -16.824 1.00 91.81 175 ARG A O 1
ATOM 1433 N N . MET A 1 176 ? 16.190 6.650 -15.864 1.00 93.94 176 MET A N 1
ATOM 1434 C CA . MET A 1 176 ? 15.918 7.483 -14.691 1.00 93.94 176 MET A CA 1
ATOM 1435 C C . MET A 1 176 ? 17.137 7.496 -13.745 1.00 93.94 176 MET A C 1
ATOM 1437 O O . MET A 1 176 ? 17.632 6.423 -13.382 1.00 93.94 176 MET A O 1
ATOM 1441 N N . PRO A 1 177 ? 17.624 8.666 -13.289 1.00 96.69 177 PRO A N 1
ATOM 1442 C CA . PRO A 1 177 ? 18.642 8.752 -12.233 1.00 96.69 177 PRO A CA 1
ATOM 1443 C C . PRO A 1 177 ? 18.251 8.005 -10.945 1.00 96.69 177 PRO A C 1
ATOM 1445 O O . PRO A 1 177 ? 19.097 7.448 -10.238 1.00 96.69 177 PRO A O 1
ATOM 1448 N N . GLU A 1 178 ? 16.955 7.945 -10.659 1.00 97.62 178 GLU A N 1
ATOM 1449 C CA . GLU A 1 178 ? 16.345 7.255 -9.529 1.00 97.62 178 GLU A CA 1
ATOM 1450 C C . GLU A 1 178 ? 16.551 5.743 -9.606 1.00 97.62 178 GLU A C 1
ATOM 1452 O O . GLU A 1 178 ? 16.787 5.112 -8.578 1.00 97.62 178 GLU A O 1
ATOM 1457 N N . PHE A 1 179 ? 16.559 5.162 -10.811 1.00 96.75 179 PHE A N 1
ATOM 1458 C CA . PHE A 1 179 ? 16.867 3.744 -10.995 1.00 96.75 179 PHE A CA 1
ATOM 1459 C C . PHE A 1 179 ? 18.279 3.433 -10.493 1.00 96.75 179 PHE A C 1
ATOM 1461 O O . PHE A 1 179 ? 18.482 2.519 -9.693 1.00 96.75 179 PHE A O 1
ATOM 1468 N N . LYS A 1 180 ? 19.258 4.256 -10.893 1.00 95.75 180 LYS A N 1
ATOM 1469 C CA . LYS A 1 180 ? 20.640 4.134 -10.411 1.00 95.75 180 LYS A CA 1
ATOM 1470 C C . LYS A 1 180 ? 20.718 4.342 -8.898 1.00 95.75 180 LYS A C 1
ATOM 1472 O O . LYS A 1 180 ? 21.388 3.570 -8.216 1.00 95.75 180 LYS A O 1
ATOM 1477 N N . THR A 1 181 ? 20.001 5.337 -8.379 1.00 98.06 181 THR A N 1
ATOM 1478 C CA . THR A 1 181 ? 19.921 5.621 -6.938 1.00 98.06 181 THR A CA 1
ATOM 1479 C C . THR A 1 181 ? 19.389 4.421 -6.152 1.00 98.06 181 THR A C 1
ATOM 1481 O O . THR A 1 181 ? 19.932 4.078 -5.098 1.00 98.06 181 THR A O 1
ATOM 1484 N N . LEU A 1 182 ? 18.352 3.745 -6.655 1.00 97.75 182 LEU A N 1
ATOM 1485 C CA . LEU A 1 182 ? 17.792 2.568 -5.999 1.00 97.75 182 LEU A CA 1
ATOM 1486 C C . LEU A 1 182 ? 18.774 1.394 -6.030 1.00 97.75 182 LEU A C 1
ATOM 1488 O O . LEU A 1 182 ? 19.025 0.805 -4.986 1.00 97.75 182 LEU A O 1
ATOM 1492 N N . CYS A 1 183 ? 19.404 1.112 -7.173 1.00 96.31 183 CYS A N 1
ATOM 1493 C CA . CYS A 1 183 ? 20.427 0.065 -7.275 1.00 96.31 183 CYS A CA 1
ATOM 1494 C C . CYS A 1 183 ? 21.600 0.283 -6.309 1.00 96.31 183 CYS A C 1
ATOM 1496 O O . CYS A 1 183 ? 22.088 -0.669 -5.707 1.00 96.31 183 CYS A O 1
ATOM 1498 N N . GLN A 1 184 ? 22.054 1.530 -6.160 1.00 96.12 184 GLN A N 1
ATOM 1499 C CA . GLN A 1 184 ? 23.167 1.870 -5.272 1.00 96.12 184 GLN A CA 1
ATOM 1500 C C . GLN A 1 184 ? 22.790 1.753 -3.793 1.00 96.12 184 GLN A C 1
ATOM 1502 O O . GLN A 1 184 ? 23.588 1.265 -2.999 1.00 96.12 184 GLN A O 1
ATOM 1507 N N . SER A 1 185 ? 21.584 2.190 -3.426 1.00 96.50 185 SER A N 1
ATOM 1508 C CA . SER A 1 185 ? 21.105 2.108 -2.041 1.00 96.50 185 SER A CA 1
ATOM 1509 C C . SER A 1 185 ? 20.654 0.700 -1.641 1.00 96.50 185 SER A C 1
ATOM 1511 O O . SER A 1 185 ? 20.764 0.342 -0.474 1.00 96.50 185 SER A O 1
ATOM 1513 N N . HIS A 1 186 ? 20.182 -0.107 -2.594 1.00 95.94 186 HIS A N 1
ATOM 1514 C CA . HIS A 1 186 ? 19.643 -1.447 -2.365 1.00 95.94 186 HIS A CA 1
ATOM 1515 C C . HIS A 1 186 ? 20.217 -2.441 -3.392 1.00 95.94 186 HIS A C 1
ATOM 1517 O O . HIS A 1 186 ? 19.549 -2.775 -4.373 1.00 95.94 186 HIS A O 1
ATOM 1523 N N . PRO A 1 187 ? 21.431 -2.986 -3.178 1.00 94.25 187 PRO A N 1
ATOM 1524 C CA . PRO A 1 187 ? 22.079 -3.882 -4.144 1.00 94.25 187 PRO A CA 1
ATOM 1525 C C . PRO A 1 187 ? 21.255 -5.124 -4.522 1.00 94.25 187 PRO A C 1
ATOM 1527 O O . PRO A 1 187 ? 21.343 -5.604 -5.652 1.00 94.25 187 PRO A O 1
ATOM 1530 N N . LYS A 1 188 ? 20.404 -5.620 -3.608 1.00 92.88 188 LYS A N 1
ATOM 1531 C CA . LYS A 1 188 ? 19.488 -6.741 -3.878 1.00 92.88 188 LYS A CA 1
ATOM 1532 C C . LYS A 1 188 ? 18.485 -6.421 -4.992 1.00 92.88 188 LYS A C 1
ATOM 1534 O O . LYS A 1 188 ? 18.199 -7.297 -5.795 1.00 92.88 188 LYS A O 1
ATOM 1539 N N . PHE A 1 189 ? 18.018 -5.175 -5.104 1.00 95.38 189 PHE A N 1
ATOM 1540 C CA . PHE A 1 189 ? 17.173 -4.754 -6.228 1.00 95.38 189 PHE A CA 1
ATOM 1541 C C . PHE A 1 189 ? 17.907 -4.888 -7.563 1.00 95.38 189 PHE A C 1
ATOM 1543 O O . PHE A 1 189 ? 17.346 -5.404 -8.527 1.00 95.38 189 PHE A O 1
ATOM 1550 N N . GLY A 1 190 ? 19.179 -4.482 -7.611 1.00 94.44 190 GLY A N 1
ATOM 1551 C CA . GLY A 1 190 ? 20.013 -4.659 -8.799 1.00 94.44 190 GLY A CA 1
ATOM 1552 C C . GLY A 1 190 ? 20.187 -6.135 -9.170 1.00 94.44 190 GLY A C 1
ATOM 1553 O O . GLY A 1 190 ? 20.065 -6.483 -10.342 1.00 94.44 190 GLY A O 1
ATOM 1554 N N . ASN A 1 191 ? 20.413 -7.006 -8.180 1.00 93.44 191 ASN A N 1
ATOM 1555 C CA . ASN A 1 191 ? 20.487 -8.455 -8.391 1.00 93.44 191 ASN A CA 1
ATOM 1556 C C . ASN A 1 191 ? 19.175 -9.008 -8.973 1.00 93.44 191 ASN A C 1
ATOM 1558 O O . ASN A 1 191 ? 19.196 -9.602 -10.049 1.00 93.44 191 ASN A O 1
ATOM 1562 N N . ASP A 1 192 ? 18.042 -8.722 -8.329 1.00 94.69 192 ASP A N 1
ATOM 1563 C CA . ASP A 1 192 ? 16.725 -9.187 -8.773 1.00 94.69 192 ASP A CA 1
ATOM 1564 C C . ASP A 1 192 ? 16.387 -8.680 -10.190 1.00 94.69 192 ASP A C 1
ATOM 1566 O O . ASP A 1 192 ? 15.815 -9.411 -10.999 1.00 94.69 192 ASP A O 1
ATOM 1570 N N . CYS A 1 193 ? 16.789 -7.448 -10.532 1.00 94.44 193 CYS A N 1
ATOM 1571 C CA . CYS A 1 193 ? 16.667 -6.920 -11.892 1.00 94.44 193 CYS A CA 1
ATOM 1572 C C . CYS A 1 193 ? 17.446 -7.764 -12.907 1.00 94.44 193 CYS A C 1
ATOM 1574 O O . CYS A 1 193 ? 16.923 -8.066 -13.979 1.00 94.44 193 CYS A O 1
ATOM 1576 N N . MET A 1 194 ? 18.688 -8.139 -12.588 1.00 92.88 194 MET A N 1
ATOM 1577 C CA . MET A 1 194 ? 19.516 -8.956 -13.476 1.00 92.88 194 MET A CA 1
ATOM 1578 C C . MET A 1 194 ? 18.945 -10.363 -13.644 1.00 92.88 194 MET A C 1
ATOM 1580 O O . MET A 1 194 ? 18.860 -10.832 -14.777 1.00 92.88 194 MET A O 1
ATOM 1584 N N . VAL A 1 195 ? 18.506 -10.998 -12.553 1.00 92.75 195 VAL A N 1
ATOM 1585 C CA . VAL A 1 195 ? 17.840 -12.311 -12.593 1.00 92.75 195 VAL A CA 1
ATOM 1586 C C . VAL A 1 195 ? 16.610 -12.245 -13.494 1.00 92.75 195 VAL A C 1
ATOM 1588 O O . VAL A 1 195 ? 16.521 -12.999 -14.458 1.00 92.75 195 VAL A O 1
ATOM 1591 N N . LYS A 1 196 ? 15.731 -11.257 -13.282 1.00 92.38 196 LYS A N 1
ATOM 1592 C CA . LYS A 1 196 ? 14.538 -11.076 -14.114 1.00 92.38 196 LYS A CA 1
ATOM 1593 C C . LYS A 1 196 ? 14.862 -10.898 -15.598 1.00 92.38 196 LYS A C 1
ATOM 1595 O O . LYS A 1 196 ? 14.166 -11.444 -16.445 1.00 92.38 196 LYS A O 1
ATOM 1600 N N . LEU A 1 197 ? 15.879 -10.108 -15.938 1.00 92.12 197 LEU A N 1
ATOM 1601 C CA . LEU A 1 197 ? 16.251 -9.891 -17.340 1.00 92.12 197 LEU A CA 1
ATOM 1602 C C . LEU A 1 197 ? 16.729 -11.180 -18.016 1.00 92.12 197 LEU A C 1
ATOM 1604 O O . LEU A 1 197 ? 16.443 -11.377 -19.197 1.00 92.12 197 LEU A O 1
ATOM 1608 N N . VAL A 1 198 ? 17.441 -12.038 -17.281 1.00 91.50 198 VAL A N 1
ATOM 1609 C CA . VAL A 1 198 ? 17.853 -13.361 -17.763 1.00 91.50 198 VAL A CA 1
ATOM 1610 C C . VAL A 1 198 ? 16.636 -14.270 -17.929 1.00 91.50 198 VAL A C 1
ATOM 1612 O O . VAL A 1 198 ? 16.486 -14.865 -18.996 1.00 91.50 198 VAL A O 1
ATOM 1615 N N . ASP A 1 199 ? 15.744 -14.312 -16.937 1.00 90.44 199 ASP A N 1
ATOM 1616 C CA . ASP A 1 199 ? 14.520 -15.124 -16.966 1.00 90.44 199 ASP A CA 1
ATOM 1617 C C . ASP A 1 199 ? 13.585 -14.724 -18.119 1.00 90.44 199 ASP A C 1
ATOM 1619 O O . ASP A 1 199 ? 13.021 -15.579 -18.799 1.00 90.44 199 ASP A O 1
ATOM 1623 N N . ASP A 1 200 ? 13.478 -13.423 -18.406 1.00 89.31 200 ASP A N 1
ATOM 1624 C CA . ASP A 1 200 ? 12.699 -12.895 -19.529 1.00 89.31 200 ASP A CA 1
ATOM 1625 C C . ASP A 1 200 ? 13.421 -13.079 -20.896 1.00 89.31 200 ASP A C 1
ATOM 1627 O O . ASP A 1 200 ? 12.926 -12.627 -21.933 1.00 89.31 200 ASP A O 1
ATOM 1631 N N . GLY A 1 201 ? 14.603 -13.713 -20.929 1.00 87.19 201 GLY A N 1
ATOM 1632 C CA . GLY A 1 201 ? 15.359 -14.025 -22.150 1.00 87.19 201 GLY A CA 1
ATOM 1633 C C . GLY A 1 201 ? 16.008 -12.813 -22.826 1.00 87.19 201 GLY A C 1
ATOM 1634 O O . GLY A 1 201 ? 16.174 -12.777 -24.049 1.00 87.19 201 GLY A O 1
ATOM 1635 N N . ILE A 1 202 ? 16.347 -11.776 -22.060 1.00 84.69 202 ILE A N 1
ATOM 1636 C CA . ILE A 1 202 ? 16.702 -10.467 -22.608 1.00 84.69 202 ILE A CA 1
ATOM 1637 C C . ILE A 1 202 ? 18.216 -10.333 -22.731 1.00 84.69 202 ILE A C 1
ATOM 1639 O O . ILE A 1 202 ? 18.927 -10.034 -21.779 1.00 84.69 202 ILE A O 1
ATOM 1643 N N . SER A 1 203 ? 18.696 -10.474 -23.965 1.00 72.19 203 SER A N 1
ATOM 1644 C CA . SER A 1 203 ? 20.122 -10.431 -24.310 1.00 72.19 203 SER A CA 1
ATOM 1645 C C . SER A 1 203 ? 20.661 -9.041 -24.671 1.00 72.19 203 SER A C 1
ATOM 1647 O O . SER A 1 203 ? 21.872 -8.865 -24.794 1.00 72.19 203 SER A O 1
ATOM 1649 N N . LYS A 1 204 ? 19.792 -8.035 -24.858 1.00 70.50 204 LYS A N 1
ATOM 1650 C CA . LYS A 1 204 ? 20.182 -6.657 -25.208 1.00 70.50 204 LYS A CA 1
ATOM 1651 C C . LYS A 1 204 ? 19.381 -5.627 -24.411 1.00 70.50 204 LYS A C 1
ATOM 1653 O O . LYS A 1 204 ? 18.157 -5.593 -24.487 1.00 70.50 204 LYS A O 1
ATOM 1658 N N . LEU A 1 205 ? 20.092 -4.742 -23.708 1.00 62.69 205 LEU A N 1
ATOM 1659 C CA . LEU A 1 205 ? 19.539 -3.642 -22.898 1.00 62.69 205 LEU A CA 1
ATOM 1660 C C . LEU A 1 205 ? 19.242 -2.353 -23.700 1.00 62.69 205 LEU A C 1
ATOM 1662 O O . LEU A 1 205 ? 19.062 -1.292 -23.111 1.00 62.69 205 LEU A O 1
ATOM 1666 N N . GLN A 1 206 ? 19.209 -2.442 -25.033 1.00 5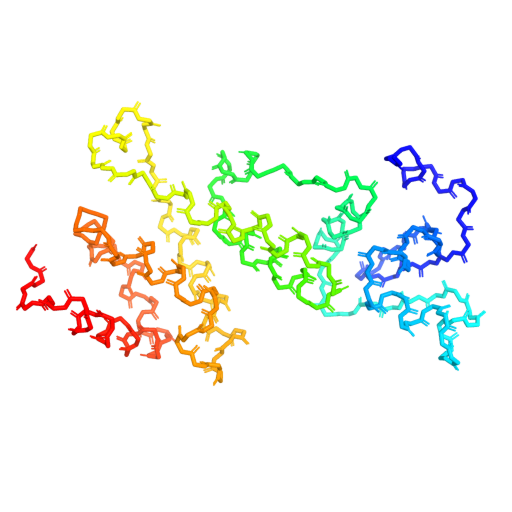7.31 206 GLN A N 1
ATOM 1667 C CA . GLN A 1 206 ? 19.156 -1.301 -25.963 1.00 57.31 206 GLN A CA 1
ATOM 1668 C C . GLN A 1 206 ? 17.871 -0.470 -25.877 1.00 57.31 206 GLN A C 1
ATOM 1670 O O . GLN A 1 206 ? 16.764 -1.049 -25.980 1.00 57.31 206 GLN A O 1
#

pLDDT: mean 92.23, std 7.02, range [57.31, 98.31]

Organism: NCBI:txid1209926

Foldseek 3Di:
DVVCQVPLPPFPAWEAEPNDIGRHHLVLLLVQFVQSVCQQVDPHPCVVRRYHYDYPDHPVLVVQLRVCSVPVDDDLVVCVVVLQNLLVLLSQLVSCVVRVRVSSVVVSLVCLQPLDDPDPVRCVVVVNDNDLVSLLNNLCSCCVVCVVPDCPDSSNVSSLCQQCVDLVNVLVNVPDPSNVVSCVVRVVNVVSNVVVCVVVVNPDSD

Sequence (206 aa):
MSRLLKSGVFSDCEVKCDGKTWKLHKSILCIRSGYFNSCLTNGWPEGKTGCVEITLFTKEQMDWIISYIYTGKFDFDRHYNNKTFLHTAVQLWTLGDYFLVRNLCDDVECRLSAFIPRSLNNAILRGFQLDAQDWLNAGRLIYTDFNVVDSKHVLKAEFLNLTLGKTWARKLNLRMPEFKTLCQSHPKFGNDCMVKLVDDGISKLQ

Secondary structure (DSSP, 8-state):
-HHHHHH-TT--EEEEETTEEEEE-HHHHHHH-HHHHHHHHSSSHHHHH-EEE--SS-HHHHHHHHHHHHHS---HHHHHHTT-HHHHHHHHHHHHHHTT-HHHHHHHHHHHHTTS-SSHHHHHHTT----HHHHHHHHHHHHHHTSSS-TTSHHHHHHHHHHHSSHHHHHHHTT-HHHHHHHHH-HHHHHHHHHHHHHTT-----

Radius of gyration: 19.63 Å; chains: 1; bounding box: 45×28×56 Å